Protein AF-0000000067247363 (afdb_homodimer)

InterPro domains:
  IPR005334 Dynein light chain Tctex-1-like [PF03645] (21-115)
  IPR005334 Dynein light chain Tctex-1-like [PTHR21255] (7-119)
  IPR038586 Tctex-1-like superfamily [G3DSA:3.30.1140.40] (20-118)

Organism: Chlamydomonas reinhardtii (NCBI:txid3055)

Radius of gyration: 18.85 Å; Cα contacts (8 Å, |Δi|>4): 458; chains: 2; bounding box: 37×66×52 Å

Nearest PDB structures (foldseek):
  8glv-assembly1_AS  TM=9.114E-01  e=1.245E-22  Chlamydomonas reinhardtii
  8j07-assembly1_r7  TM=9.582E-01  e=3.669E-15  Homo sapiens
  8j07-assembly1_l7  TM=9.546E-01  e=3.744E-13  Homo sapiens
  8rgi-assembly1_B  TM=9.372E-01  e=8.732E-13  Homo sapiens
  8glv-assembly1_Lr  TM=8.843E-01  e=2.476E-12  Chlamydomonas reinhardtii

Sequence (240 aa):
MAEAADFALEPPFAQKFKASRVKEIIGSVLVARLSGQQYHADNTSSWAREIADEIKNKLKEENWSRYKYVVQVFIAEQRGEGVRLACRGFWDPNTDNYAHDTFSNESLFCVATAFGVYLYMAEAADFALEPPFAQKFKASRVKEIIGSVLVARLSGQQYHADNTSSWAREIADEIKNKLKEENWSRYKYVVQVFIAEQRGEGVRLACRGFWDPNTDNYAHDTFSNESLFCVATAFGVYLY

Secondary structure (DSSP, 8-state):
---------PPPGGGS--HHHHHHHHHHHHHHHHTT----HHHHHHHHHHHHHHHHHHHHHT--TTEEEEEEEEEEE--SS-EEEEEEEES-TTT-EEEEEEEE-SSEEEEEEEEEEE--/---------PPPGGGS--HHHHHHHHHHHHHHHHTT----HHHHHHHHHHHHHHHHHHHHHT--TTEEEEEEEEEEE--SS-EEEEEEEES-TTT-EEEEEEEE-SSEEEEEEEEEEE--

Foldseek 3Di:
DPPPPPPPDADDPLLADDQVVLQVLLVVLCCVQPPPHADDPVCQVVSQVVSQVSSVVVVVVSVRPQKDKDKGKDKDFDDDDDDDDDDDDDADPRGKDKYKDWDDDNTMIMIMMMIIGGHD/DPPPPPPPDADDPLLADDQVVLQVLLVVLCCVQPPPHADDPVCQVVSQVVSQVSSVVVVVVSVRPQKDKDKGKDKDFDDDDDDDDDDDDDADPRGKDKYKDWDDDNTMIMIMMMIIGGHD

Solvent-accessible surface area (backbone atoms only — not comparable to full-atom values): 13169 Å² total; per-residue (Å²): 130,80,79,74,71,84,64,72,66,74,66,56,78,93,34,44,71,50,42,68,60,50,24,50,52,42,42,53,50,45,49,72,71,45,61,92,56,66,63,42,86,86,50,40,55,60,49,20,40,50,50,17,48,50,47,45,53,54,55,60,71,68,64,48,68,55,52,33,38,41,20,40,19,36,34,30,69,37,82,73,99,56,73,30,76,23,74,33,61,55,67,52,79,90,53,28,45,57,31,57,36,71,44,74,56,83,36,26,32,33,42,39,37,39,35,34,42,59,56,93,130,81,80,74,69,85,64,72,66,74,68,56,78,93,34,44,72,49,43,68,60,49,24,51,52,43,41,52,49,44,51,72,72,46,62,92,58,67,62,42,87,86,49,38,55,59,48,20,41,50,50,17,47,51,47,45,54,54,55,60,69,67,64,47,67,56,51,34,37,42,20,39,18,35,35,30,70,38,82,74,98,56,74,30,77,24,75,35,63,55,67,52,78,89,55,28,46,60,29,57,36,71,43,73,57,83,36,27,35,33,43,39,36,38,36,36,42,60,54,91

pLDDT: mean 89.19, std 14.62, range [30.59, 98.88]

Structure (mmCIF, N/CA/C/O backbone):
data_AF-0000000067247363-model_v1
#
loop_
_entity.id
_entity.type
_entity.pdbx_description
1 polymer 'Inner arm dynein light chain'
#
loop_
_atom_site.group_PDB
_atom_site.id
_atom_site.type_symbol
_atom_site.label_atom_id
_atom_site.label_alt_id
_atom_site.label_comp_id
_atom_site.label_asym_id
_atom_site.label_entity_id
_atom_site.label_seq_id
_atom_site.pdbx_PDB_ins_code
_atom_site.Cartn_x
_atom_site.Cartn_y
_atom_site.Cartn_z
_atom_site.occupancy
_atom_site.B_iso_or_equiv
_atom_site.auth_seq_id
_atom_site.auth_comp_id
_atom_site.auth_asym_id
_atom_site.auth_atom_id
_atom_site.pdbx_PDB_model_num
ATOM 1 N N . MET A 1 1 ? 3.219 45.469 8.227 1 30.59 1 MET A N 1
ATOM 2 C CA . MET A 1 1 ? 4.023 44.25 8.344 1 30.59 1 MET A CA 1
ATOM 3 C C . MET A 1 1 ? 3.197 43 8.008 1 30.59 1 MET A C 1
ATOM 5 O O . MET A 1 1 ? 2.186 42.75 8.656 1 30.59 1 MET A O 1
ATOM 9 N N . ALA A 1 2 ? 2.984 42.562 6.824 1 39.62 2 ALA A N 1
ATOM 10 C CA . ALA A 1 2 ? 2.004 41.625 6.293 1 39.62 2 ALA A CA 1
ATOM 11 C C . ALA A 1 2 ? 2.025 40.312 7.07 1 39.62 2 ALA A C 1
ATOM 13 O O . ALA A 1 2 ? 3.082 39.875 7.523 1 39.62 2 ALA A O 1
ATOM 14 N N . GLU A 1 3 ? 1.035 39.969 7.926 1 36.09 3 GLU A N 1
ATOM 15 C CA . GLU A 1 3 ? 0.773 38.75 8.695 1 36.09 3 GLU A CA 1
ATOM 16 C C . GLU A 1 3 ? 1.197 37.5 7.914 1 36.09 3 GLU A C 1
ATOM 18 O O . GLU A 1 3 ? 0.72 37.281 6.801 1 36.09 3 GLU A O 1
ATOM 23 N N . ALA A 1 4 ? 2.416 37.219 7.926 1 38.34 4 ALA A N 1
ATOM 24 C CA . ALA A 1 4 ? 3.084 36.094 7.277 1 38.34 4 ALA A CA 1
ATOM 25 C C . ALA A 1 4 ? 2.236 34.812 7.371 1 38.34 4 ALA A C 1
ATOM 27 O O . ALA A 1 4 ? 2.004 34.281 8.461 1 38.34 4 ALA A O 1
ATOM 28 N N . ALA A 1 5 ? 1.069 34.656 6.754 1 39.75 5 ALA A N 1
ATOM 29 C CA . ALA A 1 5 ? 0.234 33.469 6.617 1 39.75 5 ALA A CA 1
ATOM 30 C C . ALA A 1 5 ? 1.069 32.188 6.742 1 39.75 5 ALA A C 1
ATOM 32 O O . ALA A 1 5 ? 2.119 32.062 6.109 1 39.75 5 ALA A O 1
ATOM 33 N N . ASP A 1 6 ? 1.316 31.547 7.875 1 42.31 6 ASP A N 1
ATOM 34 C CA . ASP A 1 6 ? 1.995 30.297 8.203 1 42.31 6 ASP A CA 1
ATOM 35 C C . ASP A 1 6 ? 1.894 29.312 7.051 1 42.31 6 ASP A C 1
ATOM 37 O O . ASP A 1 6 ? 0.858 28.656 6.867 1 42.31 6 ASP A O 1
ATOM 41 N N . PHE A 1 7 ? 2.107 29.484 5.797 1 45.12 7 PHE A N 1
ATOM 42 C CA . PHE A 1 7 ? 2.256 28.75 4.547 1 45.12 7 PHE A CA 1
ATOM 43 C C . PHE A 1 7 ? 2.74 27.328 4.812 1 45.12 7 PHE A C 1
ATOM 45 O O . PHE A 1 7 ? 3.586 27.109 5.68 1 45.12 7 PHE A O 1
ATOM 52 N N . ALA A 1 8 ? 1.806 26.266 4.75 1 55.41 8 ALA A N 1
ATOM 53 C CA . ALA A 1 8 ? 2.08 24.828 4.797 1 55.41 8 ALA A CA 1
ATOM 54 C C . ALA A 1 8 ? 3.477 24.516 4.266 1 55.41 8 ALA A C 1
ATOM 56 O O . ALA A 1 8 ? 3.713 24.562 3.057 1 55.41 8 ALA A O 1
ATOM 57 N N . LEU A 1 9 ? 4.504 24.859 4.863 1 68.62 9 LEU A N 1
ATOM 58 C CA . LEU A 1 9 ? 5.906 24.828 4.469 1 68.62 9 LEU A CA 1
ATOM 59 C C . LEU A 1 9 ? 6.32 23.438 4.031 1 68.62 9 LEU A C 1
ATOM 61 O O . LEU A 1 9 ? 5.875 22.438 4.613 1 68.62 9 LEU A O 1
ATOM 65 N N . GLU A 1 10 ? 6.594 23.281 2.734 1 75.44 10 GLU A N 1
ATOM 66 C CA . GLU A 1 10 ? 7.266 22.094 2.205 1 75.44 10 GLU A CA 1
ATOM 67 C C . GLU A 1 10 ? 8.594 21.859 2.916 1 75.44 10 GLU A C 1
ATOM 69 O O . GLU A 1 10 ? 9.25 22.797 3.371 1 75.44 10 GLU A O 1
ATOM 74 N N . PRO A 1 11 ? 8.852 20.656 3.162 1 80.69 11 PRO A N 1
ATOM 75 C CA . PRO A 1 11 ? 10.156 20.359 3.758 1 80.69 11 PRO A CA 1
ATOM 76 C C . PRO A 1 11 ? 11.32 20.781 2.875 1 80.69 11 PRO A C 1
ATOM 78 O O . PRO A 1 11 ? 11.188 20.844 1.65 1 80.69 11 PRO A O 1
ATOM 81 N N . PRO A 1 12 ? 12.414 21.188 3.566 1 84.12 12 PRO A N 1
ATOM 82 C CA . PRO A 1 12 ? 13.617 21.359 2.75 1 84.12 12 PRO A CA 1
ATOM 83 C C . PRO A 1 12 ? 14 20.078 1.989 1 84.12 12 PRO A C 1
ATOM 85 O O . PRO A 1 12 ? 13.625 18.984 2.393 1 84.12 12 PRO A O 1
ATOM 88 N N . PHE A 1 13 ? 14.703 20.297 0.947 1 84.94 13 PHE A N 1
ATOM 89 C CA . PHE A 1 13 ? 15.039 19.219 0.042 1 84.94 13 PHE A CA 1
ATOM 90 C C . PHE A 1 13 ? 15.648 18.047 0.807 1 84.94 13 PHE A C 1
ATOM 92 O O . PHE A 1 13 ? 15.312 16.891 0.556 1 84.94 13 PHE A O 1
ATOM 99 N N . ALA A 1 14 ? 16.547 18.312 1.772 1 84.56 14 ALA A N 1
ATOM 100 C CA . ALA A 1 14 ? 17.266 17.297 2.521 1 84.56 14 ALA A CA 1
ATOM 101 C C . ALA A 1 14 ? 16.312 16.5 3.42 1 84.56 14 ALA A C 1
ATOM 103 O O . ALA A 1 14 ? 16.625 15.375 3.826 1 84.56 14 ALA A O 1
ATOM 104 N N . GLN A 1 15 ? 15.172 17.047 3.625 1 89.12 15 GLN A N 1
ATOM 105 C CA . GLN A 1 15 ? 14.25 16.438 4.578 1 89.12 15 GLN A CA 1
ATOM 106 C C . GLN A 1 15 ? 13.023 15.875 3.871 1 89.12 15 GLN A C 1
ATOM 108 O O . GLN A 1 15 ? 12.031 15.531 4.52 1 89.12 15 GLN A O 1
ATOM 113 N N . LYS A 1 16 ? 13.148 15.75 2.572 1 91.25 16 LYS A N 1
ATOM 114 C CA . LYS A 1 16 ? 12.047 15.188 1.793 1 91.25 16 LYS A CA 1
ATOM 115 C C . LYS A 1 16 ? 12.195 13.68 1.645 1 91.25 16 LYS A C 1
ATOM 117 O O . LYS A 1 16 ? 13.312 13.156 1.618 1 91.25 16 LYS A O 1
ATOM 122 N N . PHE A 1 17 ? 11.086 13.047 1.546 1 95.19 17 PHE A N 1
ATOM 123 C CA . PHE A 1 17 ? 11.055 11.633 1.201 1 95.19 17 PHE A CA 1
ATOM 124 C C . PHE A 1 17 ? 11.781 11.383 -0.116 1 95.19 17 PHE A C 1
ATOM 126 O O . PHE A 1 17 ? 11.398 11.922 -1.154 1 95.19 17 PHE A O 1
ATOM 133 N N . LYS A 1 18 ? 12.836 10.57 -0.08 1 96.25 18 LYS A N 1
ATOM 134 C CA . LYS A 1 18 ? 13.617 10.25 -1.273 1 96.25 18 LYS A CA 1
ATOM 135 C C . LYS A 1 18 ? 13.281 8.852 -1.782 1 96.25 18 LYS A C 1
ATOM 137 O O . LYS A 1 18 ? 13.758 7.852 -1.229 1 96.25 18 LYS A O 1
ATOM 142 N N . ALA A 1 19 ? 12.617 8.781 -2.852 1 96.88 19 ALA A N 1
ATOM 143 C CA . ALA A 1 19 ? 12.125 7.516 -3.385 1 96.88 19 ALA A CA 1
ATOM 144 C C . ALA A 1 19 ? 13.281 6.57 -3.699 1 96.88 19 ALA A C 1
ATOM 146 O O . ALA A 1 19 ? 13.188 5.363 -3.467 1 96.88 19 ALA A O 1
ATOM 147 N N . SER A 1 20 ? 14.352 7.109 -4.238 1 97.5 20 SER A N 1
ATOM 148 C CA . SER A 1 20 ? 15.492 6.273 -4.586 1 97.5 20 SER A CA 1
ATOM 149 C C . SER A 1 20 ? 16.109 5.645 -3.346 1 97.5 20 SER A C 1
ATOM 151 O O . SER A 1 20 ? 16.438 4.453 -3.342 1 97.5 20 SER A O 1
ATOM 153 N N . ARG A 1 21 ? 16.281 6.465 -2.32 1 97.88 21 ARG A N 1
ATOM 154 C CA . ARG A 1 21 ? 16.828 5.965 -1.06 1 97.88 21 ARG A CA 1
ATOM 155 C C . ARG A 1 21 ? 15.898 4.914 -0.447 1 97.88 21 ARG A C 1
ATOM 157 O O . ARG A 1 21 ? 16.359 3.877 0.032 1 97.88 21 ARG A O 1
ATOM 164 N N . VAL A 1 22 ? 14.594 5.152 -0.484 1 98.38 22 VAL A N 1
ATOM 165 C CA . VAL A 1 22 ? 13.617 4.227 0.079 1 98.38 22 VAL A CA 1
ATOM 166 C C . VAL A 1 22 ? 13.633 2.916 -0.702 1 98.38 22 VAL A C 1
ATOM 168 O O . VAL A 1 22 ? 13.57 1.834 -0.113 1 98.38 22 VAL A O 1
ATOM 171 N N . LYS A 1 23 ? 13.773 3.01 -1.98 1 98.62 23 LYS A N 1
ATOM 172 C CA . LYS A 1 23 ? 13.875 1.812 -2.811 1 98.62 23 LYS A CA 1
ATOM 173 C C . LYS A 1 23 ? 15.086 0.975 -2.43 1 98.62 23 LYS A C 1
ATOM 175 O O . LYS A 1 23 ? 15.008 -0.253 -2.359 1 98.62 23 LYS A O 1
ATOM 180 N N . GLU A 1 24 ? 16.156 1.65 -2.191 1 98.69 24 GLU A N 1
ATOM 181 C CA . GLU A 1 24 ? 17.375 0.962 -1.766 1 98.69 24 GLU A CA 1
ATOM 182 C C . GLU A 1 24 ? 17.156 0.238 -0.439 1 98.69 24 GLU A C 1
ATOM 184 O O . GLU A 1 24 ? 17.594 -0.904 -0.274 1 98.69 24 GLU A O 1
ATOM 189 N N . ILE A 1 25 ? 16.516 0.918 0.461 1 98.75 25 ILE A N 1
ATOM 190 C CA . ILE A 1 25 ? 16.219 0.336 1.768 1 98.75 25 ILE A CA 1
ATOM 191 C C . ILE A 1 25 ? 15.359 -0.91 1.597 1 98.75 25 ILE A C 1
ATOM 193 O O . ILE A 1 25 ? 15.68 -1.974 2.133 1 98.75 25 ILE A O 1
ATOM 197 N N . ILE A 1 26 ? 14.297 -0.834 0.793 1 98.88 26 ILE A N 1
ATOM 198 C CA . ILE A 1 26 ? 13.375 -1.939 0.567 1 98.88 26 ILE A CA 1
ATOM 199 C C . ILE A 1 26 ? 14.117 -3.111 -0.072 1 98.88 26 ILE A C 1
ATOM 201 O O . ILE A 1 26 ? 14.039 -4.242 0.416 1 98.88 26 ILE A O 1
ATOM 205 N N . GLY A 1 27 ? 14.828 -2.807 -1.105 1 98.69 27 GLY A N 1
ATOM 206 C CA . GLY A 1 27 ? 15.547 -3.846 -1.82 1 98.69 27 GLY A CA 1
ATOM 207 C C . GLY A 1 27 ? 16.531 -4.598 -0.946 1 98.69 27 GLY A C 1
ATOM 208 O O . GLY A 1 27 ? 16.625 -5.824 -1.015 1 98.69 27 GLY A O 1
ATOM 209 N N . SER A 1 28 ? 17.25 -3.838 -0.133 1 98.75 28 SER A N 1
ATOM 210 C CA . SER A 1 28 ? 18.25 -4.453 0.741 1 98.75 28 SER A CA 1
ATOM 211 C C . SER A 1 28 ? 17.594 -5.375 1.762 1 98.75 28 SER A C 1
ATOM 213 O O . SER A 1 28 ? 18.109 -6.457 2.057 1 98.75 28 SER A O 1
ATOM 215 N N . VAL A 1 29 ? 16.469 -4.992 2.293 1 98.88 29 VAL A N 1
ATOM 216 C CA . VAL A 1 29 ? 15.766 -5.805 3.277 1 98.88 29 VAL A CA 1
ATOM 217 C C . VAL A 1 29 ? 15.211 -7.062 2.609 1 98.88 29 VAL A C 1
ATOM 219 O O . VAL A 1 29 ? 15.32 -8.164 3.158 1 98.88 29 VAL A O 1
ATOM 222 N N . LEU A 1 30 ? 14.648 -6.945 1.408 1 98.62 30 LEU A N 1
ATOM 223 C CA . LEU A 1 30 ? 14.07 -8.086 0.701 1 98.62 30 LEU A CA 1
ATOM 224 C C . LEU A 1 30 ? 15.141 -9.125 0.386 1 98.62 30 LEU A C 1
ATOM 226 O O . LEU A 1 30 ? 14.945 -10.32 0.634 1 98.62 30 LEU A O 1
ATOM 230 N N . VAL A 1 31 ? 16.234 -8.656 -0.104 1 98.38 31 VAL A N 1
ATOM 231 C CA . VAL A 1 31 ? 17.312 -9.57 -0.466 1 98.38 31 VAL A CA 1
ATOM 232 C C . VAL A 1 31 ? 17.844 -10.273 0.784 1 98.38 31 VAL A C 1
ATOM 234 O O . VAL A 1 31 ? 18.016 -11.492 0.787 1 98.38 31 VAL A O 1
ATOM 237 N N . ALA A 1 32 ? 18.047 -9.508 1.832 1 98.44 32 ALA A N 1
ATOM 238 C CA . ALA A 1 32 ? 18.594 -10.047 3.072 1 98.44 32 ALA A CA 1
ATOM 239 C C . ALA A 1 32 ? 17.641 -11.07 3.688 1 98.44 32 ALA A C 1
ATOM 241 O O . ALA A 1 32 ? 18.078 -12.102 4.215 1 98.44 32 ALA A O 1
ATOM 242 N N . ARG A 1 33 ? 16.312 -10.852 3.611 1 98 33 ARG A N 1
ATOM 243 C CA . ARG A 1 33 ? 15.336 -11.664 4.336 1 98 33 ARG A CA 1
ATOM 244 C C . ARG A 1 33 ? 14.867 -12.844 3.49 1 98 33 ARG A C 1
ATOM 246 O O . ARG A 1 33 ? 14.508 -13.891 4.023 1 98 33 ARG A O 1
ATOM 253 N N . LEU A 1 34 ? 14.953 -12.695 2.137 1 97.44 34 LEU A N 1
ATOM 254 C CA . LEU A 1 34 ? 14.227 -13.68 1.349 1 97.44 34 LEU A CA 1
ATOM 255 C C . LEU A 1 34 ? 15.172 -14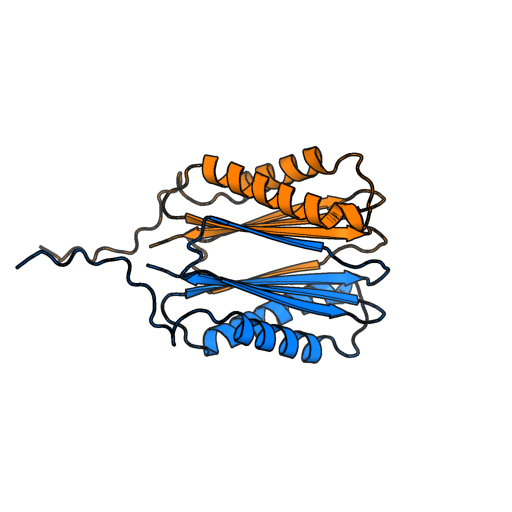.492 0.474 1 97.44 34 LEU A C 1
ATOM 257 O O . LEU A 1 34 ? 14.781 -15.516 -0.09 1 97.44 34 LEU A O 1
ATOM 261 N N . SER A 1 35 ? 16.406 -13.961 0.343 1 97.31 35 SER A N 1
ATOM 262 C CA . SER A 1 35 ? 17.359 -14.742 -0.431 1 97.31 35 SER A CA 1
ATOM 263 C C . SER A 1 35 ? 17.531 -16.141 0.16 1 97.31 35 SER A C 1
ATOM 265 O O . SER A 1 35 ? 17.766 -16.281 1.363 1 97.31 35 SER A O 1
ATOM 267 N N . GLY A 1 36 ? 17.328 -17.156 -0.657 1 95.56 36 GLY A N 1
ATOM 268 C CA . GLY A 1 36 ? 17.516 -18.531 -0.238 1 95.56 36 GLY A CA 1
ATOM 269 C C . GLY A 1 36 ? 16.297 -19.141 0.431 1 95.56 36 GLY A C 1
ATOM 270 O O . GLY A 1 36 ? 16.297 -20.312 0.806 1 95.56 36 GLY A O 1
ATOM 271 N N . GLN A 1 37 ? 15.289 -18.297 0.616 1 94.81 37 GLN A N 1
ATOM 272 C CA . GLN A 1 37 ? 14.07 -18.797 1.238 1 94.81 37 GLN A CA 1
ATOM 273 C C . GLN A 1 37 ? 13.156 -19.469 0.21 1 94.81 37 GLN A C 1
ATOM 275 O O . GLN A 1 37 ? 13.281 -19.219 -0.991 1 94.81 37 GLN A O 1
ATOM 280 N N . GLN A 1 38 ? 12.344 -20.391 0.732 1 94 38 GLN A N 1
ATOM 281 C CA . GLN A 1 38 ? 11.344 -21.062 -0.104 1 94 38 GLN A CA 1
ATOM 282 C C . GLN A 1 38 ? 9.93 -20.781 0.395 1 94 38 GLN A C 1
ATOM 284 O O . GLN A 1 38 ? 9.68 -20.797 1.601 1 94 38 GLN A O 1
ATOM 289 N N . TYR A 1 39 ? 9.188 -20.625 -0.555 1 91.69 39 TYR A N 1
ATOM 290 C CA . TYR A 1 39 ? 7.797 -20.344 -0.202 1 91.69 39 TYR A CA 1
ATOM 291 C C . TYR A 1 39 ? 7.215 -21.484 0.639 1 91.69 39 TYR A C 1
ATOM 293 O O . TYR A 1 39 ? 7.336 -22.656 0.281 1 91.69 39 TYR A O 1
ATOM 301 N N . HIS A 1 40 ? 6.656 -21.047 1.75 1 89.81 40 HIS A N 1
ATOM 302 C CA . HIS A 1 40 ? 5.82 -21.906 2.578 1 89.81 40 HIS A CA 1
ATOM 303 C C . HIS A 1 40 ? 4.668 -21.125 3.195 1 89.81 40 HIS A C 1
ATOM 305 O O . HIS A 1 40 ? 4.887 -20.141 3.896 1 89.81 40 HIS A O 1
ATOM 311 N N . ALA A 1 41 ? 3.533 -21.578 2.938 1 83.75 41 ALA A N 1
ATOM 312 C CA . ALA A 1 41 ? 2.324 -20.859 3.334 1 83.75 41 ALA A CA 1
ATOM 313 C C . ALA A 1 41 ? 2.352 -20.516 4.82 1 83.75 41 ALA A C 1
ATOM 315 O O . ALA A 1 41 ? 1.856 -19.469 5.227 1 83.75 41 ALA A O 1
ATOM 316 N N . ASP A 1 42 ? 3.039 -21.234 5.645 1 88.56 42 ASP A N 1
ATOM 317 C CA . ASP A 1 42 ? 3.023 -21.062 7.094 1 88.56 42 ASP A CA 1
ATOM 318 C C . ASP A 1 42 ? 3.977 -19.953 7.523 1 88.56 42 ASP A C 1
ATOM 320 O O . ASP A 1 42 ? 3.855 -19.422 8.625 1 88.56 42 ASP A O 1
ATOM 324 N N . ASN A 1 43 ? 4.914 -19.656 6.582 1 89.44 43 ASN A N 1
ATOM 325 C CA . ASN A 1 43 ? 5.938 -18.719 7.02 1 89.44 43 ASN A CA 1
ATOM 326 C C . ASN A 1 43 ? 5.73 -17.344 6.402 1 89.44 43 ASN A C 1
ATOM 328 O O . ASN A 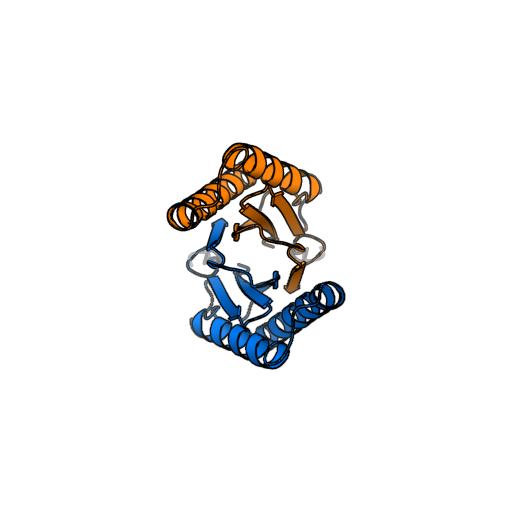1 43 ? 6.336 -16.359 6.844 1 89.44 43 ASN A O 1
ATOM 332 N N . THR A 1 44 ? 4.906 -17.312 5.496 1 92.38 44 THR A N 1
ATOM 333 C CA . THR A 1 44 ? 4.836 -16.094 4.684 1 92.38 44 THR A CA 1
ATOM 334 C C . THR A 1 44 ? 4.219 -14.945 5.473 1 92.38 44 THR A C 1
ATOM 336 O O . THR A 1 44 ? 4.617 -13.797 5.312 1 92.38 44 THR A O 1
ATOM 339 N N . SER A 1 45 ? 3.326 -15.258 6.395 1 93.56 45 SER A N 1
ATOM 340 C CA . SER A 1 45 ? 2.711 -14.203 7.195 1 93.56 45 SER A CA 1
ATOM 341 C C . SER A 1 45 ? 3.729 -13.539 8.117 1 93.56 45 SER A C 1
ATOM 343 O O . SER A 1 45 ? 3.805 -12.312 8.188 1 93.56 45 SER A O 1
ATOM 345 N N . SER A 1 46 ? 4.465 -14.359 8.766 1 96.06 46 SER A N 1
ATOM 346 C CA . SER A 1 46 ? 5.477 -13.82 9.672 1 96.06 46 SER A CA 1
ATOM 347 C C . SER A 1 46 ? 6.555 -13.062 8.906 1 96.06 46 SER A C 1
ATOM 349 O O . SER A 1 46 ? 6.988 -11.984 9.328 1 96.06 46 SER A O 1
ATOM 351 N N . TRP A 1 47 ? 6.984 -13.633 7.723 1 97.06 47 TRP A N 1
ATOM 352 C CA . TRP A 1 47 ? 7.988 -12.961 6.902 1 97.06 47 TRP A CA 1
ATOM 353 C C . TRP A 1 47 ? 7.496 -11.586 6.461 1 97.06 47 TRP A C 1
ATOM 355 O O . TRP A 1 47 ? 8.227 -10.594 6.574 1 97.06 47 TRP A O 1
ATOM 365 N N . ALA A 1 48 ? 6.262 -11.57 6.008 1 97.19 48 ALA A N 1
ATOM 366 C CA . ALA A 1 48 ? 5.707 -10.305 5.523 1 97.19 48 ALA A CA 1
ATOM 367 C C . ALA A 1 48 ? 5.68 -9.258 6.629 1 97.19 48 ALA A C 1
ATOM 369 O O . ALA A 1 48 ? 6.066 -8.109 6.41 1 97.19 48 ALA A O 1
ATOM 370 N N . ARG A 1 49 ? 5.312 -9.672 7.777 1 96.88 49 ARG A N 1
ATOM 371 C CA . ARG A 1 49 ? 5.227 -8.766 8.922 1 96.88 49 ARG A CA 1
ATOM 372 C C . ARG A 1 49 ? 6.609 -8.273 9.336 1 96.88 49 ARG A C 1
ATOM 374 O O . ARG A 1 49 ? 6.801 -7.082 9.586 1 96.88 49 ARG A O 1
ATOM 381 N N . GLU A 1 50 ? 7.512 -9.117 9.422 1 98.19 50 GLU A N 1
ATOM 382 C CA . GLU A 1 50 ? 8.867 -8.789 9.852 1 98.19 50 GLU A CA 1
ATOM 383 C C . GLU A 1 50 ? 9.555 -7.871 8.852 1 98.19 50 GLU A C 1
ATOM 385 O O . GLU A 1 50 ? 10.25 -6.93 9.242 1 98.19 50 GLU A O 1
ATOM 390 N N . ILE A 1 51 ? 9.336 -8.219 7.613 1 98.56 51 ILE A N 1
ATOM 391 C CA . ILE A 1 51 ? 9.914 -7.391 6.559 1 98.56 51 ILE A CA 1
ATOM 392 C C . ILE A 1 51 ? 9.32 -5.988 6.613 1 98.56 51 ILE A C 1
ATOM 394 O O . ILE A 1 51 ? 10.047 -4.992 6.547 1 98.56 51 ILE A O 1
ATOM 398 N N . ALA A 1 52 ? 8.07 -5.91 6.773 1 98.38 52 ALA A N 1
ATOM 399 C CA . ALA A 1 52 ? 7.406 -4.613 6.859 1 98.38 52 ALA A CA 1
ATOM 400 C C . ALA A 1 52 ? 7.922 -3.814 8.055 1 98.38 52 ALA A C 1
ATOM 402 O O . ALA A 1 52 ? 8.211 -2.621 7.938 1 98.38 52 ALA A O 1
ATOM 403 N N . ASP A 1 53 ? 8.055 -4.465 9.164 1 98.06 53 ASP A N 1
ATOM 404 C CA . ASP A 1 53 ? 8.555 -3.834 10.383 1 98.06 53 ASP A CA 1
ATOM 405 C C . ASP A 1 53 ? 9.984 -3.334 10.195 1 98.06 53 ASP A C 1
ATOM 407 O O . ASP A 1 53 ? 10.32 -2.229 10.625 1 98.06 53 ASP A O 1
ATOM 411 N N . GLU A 1 54 ? 10.758 -4.098 9.594 1 98.62 54 GLU A N 1
ATOM 412 C CA . GLU A 1 54 ? 12.156 -3.73 9.391 1 98.62 54 GLU A CA 1
ATOM 413 C C . GLU A 1 54 ? 12.281 -2.529 8.461 1 98.62 54 GLU A C 1
ATOM 415 O O . GLU A 1 54 ? 13.047 -1.604 8.727 1 98.62 54 GLU A O 1
ATOM 420 N N . ILE A 1 55 ? 11.539 -2.551 7.363 1 98.56 55 ILE A N 1
ATOM 421 C CA . ILE A 1 55 ? 11.562 -1.426 6.434 1 98.56 55 ILE A CA 1
ATOM 422 C C . ILE A 1 55 ? 11.078 -0.163 7.141 1 98.56 55 ILE A C 1
ATOM 424 O O . ILE A 1 55 ? 11.703 0.896 7.031 1 98.56 55 ILE A O 1
ATOM 428 N N . LYS A 1 56 ? 10.023 -0.298 7.867 1 97.69 56 LYS A N 1
ATOM 429 C CA . LYS A 1 56 ? 9.484 0.819 8.633 1 97.69 56 LYS A CA 1
ATOM 430 C C . LYS A 1 56 ? 10.547 1.406 9.57 1 97.69 56 LYS A C 1
ATOM 432 O O . LYS A 1 56 ? 10.727 2.625 9.617 1 97.69 56 LYS A O 1
ATOM 437 N N . ASN A 1 57 ? 11.203 0.554 10.297 1 97.88 57 ASN A N 1
ATOM 438 C CA . ASN A 1 57 ? 12.227 0.991 11.242 1 97.88 57 ASN A CA 1
ATOM 439 C C . ASN A 1 57 ? 13.383 1.689 10.531 1 97.88 57 ASN A C 1
ATOM 441 O O . ASN A 1 57 ? 13.898 2.695 11.023 1 97.88 57 ASN A O 1
ATOM 445 N N . LYS A 1 58 ? 13.789 1.177 9.422 1 98 58 LYS A N 1
ATOM 446 C CA . LYS A 1 58 ? 14.867 1.797 8.664 1 98 58 LYS A CA 1
ATOM 447 C C . LYS A 1 58 ? 14.445 3.156 8.109 1 98 58 LYS A C 1
ATOM 449 O O . LYS A 1 58 ? 15.258 4.082 8.039 1 98 58 LYS A O 1
ATOM 454 N N . LEU A 1 59 ? 13.211 3.291 7.711 1 97 59 LEU A N 1
ATOM 455 C CA . LEU A 1 59 ? 12.695 4.582 7.266 1 97 59 LEU A CA 1
ATOM 456 C C . LEU A 1 59 ? 12.742 5.602 8.398 1 97 59 LEU A C 1
ATOM 458 O O . LEU A 1 59 ? 13.078 6.77 8.172 1 97 59 LEU A O 1
ATOM 462 N N . LYS A 1 60 ? 12.383 5.176 9.547 1 95.12 60 LYS A N 1
ATOM 463 C CA . LYS A 1 60 ? 12.43 6.059 10.711 1 95.12 60 LYS A CA 1
ATOM 464 C C . LYS A 1 60 ? 13.844 6.574 10.961 1 95.12 60 LYS A C 1
ATOM 466 O O . LYS A 1 60 ? 14.023 7.703 11.414 1 95.12 60 LYS A O 1
ATOM 471 N N . GLU A 1 61 ? 14.789 5.75 10.688 1 96.19 61 GLU A N 1
ATOM 472 C CA . GLU A 1 61 ? 16.188 6.098 10.922 1 96.19 61 GLU A CA 1
ATOM 473 C C . GLU A 1 61 ? 16.656 7.168 9.945 1 96.19 61 GLU A C 1
ATOM 475 O O . GLU A 1 61 ? 17.703 7.801 10.164 1 96.19 61 GLU A O 1
ATOM 480 N N . GLU A 1 62 ? 15.977 7.332 8.812 1 95.06 62 GLU A N 1
ATOM 481 C CA . GLU A 1 62 ? 16.328 8.383 7.859 1 95.06 62 GLU A CA 1
ATOM 482 C C . GLU A 1 62 ? 16.078 9.766 8.445 1 95.06 62 GLU A C 1
ATOM 484 O O . GLU A 1 62 ? 16.656 10.758 7.98 1 95.06 62 GLU A O 1
ATOM 489 N N . ASN A 1 63 ? 15.219 9.961 9.406 1 92.5 63 ASN A N 1
ATOM 490 C CA . ASN A 1 63 ? 14.953 11.164 10.195 1 92.5 63 ASN A CA 1
ATOM 491 C C . ASN A 1 63 ? 14.414 12.297 9.328 1 92.5 63 ASN A C 1
ATOM 493 O O . ASN A 1 63 ? 14.82 13.445 9.484 1 92.5 63 ASN A O 1
ATOM 497 N N . TRP A 1 64 ? 13.633 11.93 8.32 1 92.69 64 TRP A N 1
ATOM 498 C CA . TRP A 1 64 ? 12.898 12.969 7.609 1 92.69 64 TRP A CA 1
ATOM 499 C C . TRP A 1 64 ? 11.773 13.531 8.477 1 92.69 64 TRP A C 1
ATOM 501 O O . TRP A 1 64 ? 10.922 12.781 8.961 1 92.69 64 TRP A O 1
ATOM 511 N N . SER A 1 65 ? 11.75 14.805 8.625 1 90.12 65 SER A N 1
ATOM 512 C CA . SER A 1 65 ? 10.844 15.438 9.586 1 90.12 65 SER A CA 1
ATOM 513 C C . SER A 1 65 ? 9.43 15.555 9.016 1 90.12 65 SER A C 1
ATOM 515 O O . SER A 1 65 ? 9.258 15.797 7.82 1 90.12 65 SER A O 1
ATOM 517 N N . ARG A 1 66 ? 8.406 15.32 9.836 1 91 66 ARG A N 1
ATOM 518 C CA . ARG A 1 66 ? 6.988 15.57 9.602 1 91 66 ARG A CA 1
ATOM 519 C C . ARG A 1 66 ? 6.4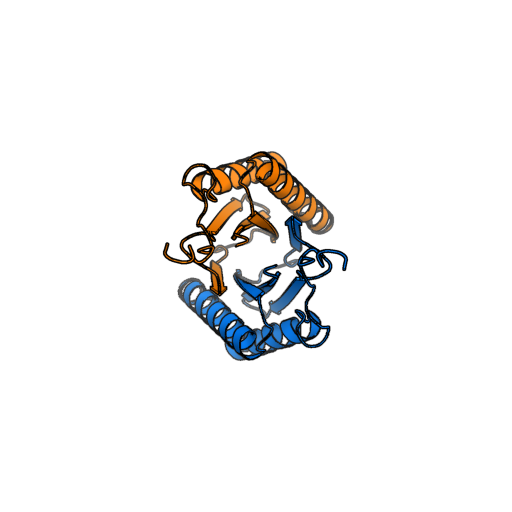3 14.609 8.562 1 91 66 ARG A C 1
ATOM 521 O O . ARG A 1 66 ? 5.625 15 7.715 1 91 66 ARG A O 1
ATOM 528 N N . TYR A 1 67 ? 7 13.422 8.516 1 93.81 67 TYR A N 1
ATOM 529 C CA . TYR A 1 67 ? 6.438 12.391 7.648 1 93.81 67 TYR A CA 1
ATOM 530 C C . TYR A 1 67 ? 5.789 11.281 8.469 1 93.81 67 TYR A C 1
ATOM 532 O O . TYR A 1 67 ? 6.32 10.875 9.5 1 93.81 67 TYR A O 1
ATOM 540 N N . LYS A 1 68 ? 4.656 10.891 8.016 1 94.5 68 LYS A N 1
ATOM 541 C CA . LYS A 1 68 ? 4.121 9.578 8.359 1 94.5 68 LYS A CA 1
ATOM 542 C C . LYS A 1 68 ? 4.504 8.539 7.309 1 94.5 68 LYS A C 1
ATOM 544 O O . LYS A 1 68 ? 4.508 8.828 6.113 1 94.5 68 LYS A O 1
ATOM 549 N N . TYR A 1 69 ? 4.82 7.316 7.773 1 96.25 69 TYR A N 1
ATOM 550 C CA . TYR A 1 69 ? 5.203 6.25 6.855 1 96.25 69 TYR A CA 1
ATOM 551 C C . TYR A 1 69 ? 4.191 5.113 6.891 1 96.25 69 TYR A C 1
ATOM 553 O O . TYR A 1 69 ? 3.678 4.766 7.957 1 96.25 69 TYR A O 1
ATOM 561 N N . VAL A 1 70 ? 3.971 4.582 5.766 1 96.38 70 VAL A N 1
ATOM 562 C CA . VAL A 1 70 ? 3.207 3.35 5.605 1 96.38 70 VAL A CA 1
ATOM 563 C C . VAL A 1 70 ? 4.012 2.344 4.785 1 96.38 70 VAL A C 1
ATOM 565 O O . VAL A 1 70 ? 4.531 2.68 3.717 1 96.38 70 VAL A O 1
ATOM 568 N N . VAL A 1 71 ? 4.125 1.148 5.32 1 98 71 VAL A N 1
ATOM 569 C CA . VAL A 1 71 ? 4.816 0.089 4.59 1 98 71 VAL A CA 1
ATOM 570 C C . VAL A 1 71 ? 3.867 -1.088 4.371 1 98 71 VAL A C 1
ATOM 572 O O . VAL A 1 71 ? 3.225 -1.56 5.312 1 98 71 VAL A O 1
ATOM 575 N N . GLN A 1 72 ? 3.746 -1.48 3.176 1 97.62 72 GLN A N 1
ATOM 576 C CA . GLN A 1 72 ? 2.957 -2.658 2.828 1 97.62 72 GLN A CA 1
ATOM 577 C C . GLN A 1 72 ? 3.814 -3.705 2.125 1 97.62 72 GLN A C 1
ATOM 579 O O . GLN A 1 72 ? 4.551 -3.389 1.187 1 97.62 72 GLN A O 1
ATOM 584 N N . VAL A 1 73 ? 3.678 -4.984 2.602 1 97.38 73 VAL A N 1
ATOM 585 C CA . VAL A 1 73 ? 4.414 -6.098 2.014 1 97.38 73 VAL A CA 1
ATOM 586 C C . VAL A 1 73 ? 3.447 -7.215 1.624 1 97.38 73 VAL A C 1
ATOM 588 O O . VAL A 1 73 ? 2.527 -7.535 2.379 1 97.38 73 VAL A O 1
ATOM 591 N N . PHE A 1 74 ? 3.73 -7.824 0.486 1 93.81 74 PHE A N 1
ATOM 592 C CA . PHE A 1 74 ? 3 -9.016 0.059 1 93.81 74 PHE A CA 1
ATOM 593 C C . PHE A 1 74 ? 3.961 -10.117 -0.366 1 93.81 74 PHE A C 1
ATOM 595 O O . PHE A 1 74 ? 4.98 -9.844 -1.002 1 93.81 74 PHE A O 1
ATOM 602 N N . ILE A 1 75 ? 3.609 -11.289 -0.051 1 92.88 75 ILE A N 1
ATOM 603 C CA . ILE A 1 75 ? 4.359 -12.461 -0.472 1 92.88 75 ILE A CA 1
ATOM 604 C C . ILE A 1 75 ? 3.406 -13.492 -1.073 1 92.88 75 ILE A C 1
ATOM 606 O O . ILE A 1 75 ? 2.318 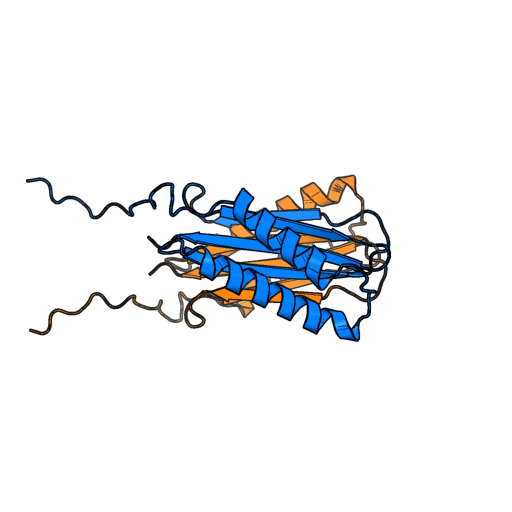-13.727 -0.541 1 92.88 75 ILE A O 1
ATOM 610 N N . ALA A 1 76 ? 3.814 -14.102 -2.16 1 89.25 76 ALA A N 1
ATOM 611 C CA . ALA A 1 76 ? 3.025 -15.156 -2.799 1 89.25 76 ALA A CA 1
ATOM 612 C C . ALA A 1 76 ? 3.926 -16.172 -3.488 1 89.25 76 ALA A C 1
ATOM 614 O O . ALA A 1 76 ? 5.109 -15.914 -3.717 1 89.25 76 ALA A O 1
ATOM 615 N N . GLU A 1 77 ? 3.26 -17.266 -3.75 1 87.88 77 GLU A N 1
ATOM 616 C CA . GLU A 1 77 ? 3.975 -18.297 -4.496 1 87.88 77 GLU A CA 1
ATOM 617 C C . GLU A 1 77 ? 4.277 -17.828 -5.922 1 87.88 77 GLU A C 1
ATOM 619 O O . GLU A 1 77 ? 3.408 -17.281 -6.598 1 87.88 77 GLU A O 1
ATOM 624 N N . GLN A 1 78 ? 5.578 -18.062 -6.289 1 83.81 78 GLN A N 1
ATOM 625 C CA . GLN A 1 78 ? 6.004 -17.688 -7.633 1 83.81 78 GLN A CA 1
ATOM 626 C C . GLN A 1 78 ? 5.633 -18.75 -8.656 1 83.81 78 GLN A C 1
ATOM 628 O O . GLN A 1 78 ? 6.215 -19.844 -8.664 1 83.81 78 GLN A O 1
ATOM 633 N N . ARG A 1 79 ? 4.621 -18.703 -9.5 1 73.06 79 ARG A N 1
ATOM 634 C CA . ARG A 1 79 ? 4.273 -19.688 -10.516 1 73.06 79 ARG A CA 1
ATOM 635 C C . ARG A 1 79 ? 4.215 -19.047 -11.898 1 73.06 79 ARG A C 1
ATOM 637 O O . ARG A 1 79 ? 3.799 -19.688 -12.867 1 73.06 79 ARG A O 1
ATOM 644 N N . GLY A 1 80 ? 4.52 -17.781 -12.07 1 65.75 80 GLY A N 1
ATOM 645 C CA . GLY A 1 80 ? 4.301 -17.328 -13.438 1 65.75 80 GLY A CA 1
ATOM 646 C C . GLY A 1 80 ? 4.719 -15.883 -13.664 1 65.75 80 GLY A C 1
ATOM 647 O O . GLY A 1 80 ? 5.758 -15.445 -13.164 1 65.75 80 GLY A O 1
ATOM 648 N N . GLU A 1 81 ? 3.738 -15.125 -14.586 1 64.31 81 GLU A N 1
ATOM 649 C CA . GLU A 1 81 ? 3.959 -13.945 -15.422 1 64.31 81 GLU A CA 1
ATOM 650 C C . GLU A 1 81 ? 4.129 -12.695 -14.57 1 64.31 81 GLU A C 1
ATOM 652 O O . GLU A 1 81 ? 4.305 -11.594 -15.102 1 64.31 81 GLU A O 1
ATOM 657 N N . GLY A 1 82 ? 4.168 -12.68 -13.32 1 74.06 82 GLY A N 1
ATOM 658 C CA . GLY A 1 82 ? 4.523 -11.492 -12.562 1 74.06 82 GLY A CA 1
ATOM 659 C C . GLY A 1 82 ? 3.322 -10.797 -11.945 1 74.06 82 GLY A C 1
ATOM 660 O O . GLY A 1 82 ? 2.223 -11.352 -11.922 1 74.06 82 GLY A O 1
ATOM 661 N N . VAL A 1 83 ? 3.498 -9.812 -11.227 1 85.19 83 VAL A N 1
ATOM 662 C CA . VAL A 1 83 ? 2.545 -8.984 -10.492 1 85.19 83 VAL A CA 1
ATOM 663 C C . VAL A 1 83 ? 2.533 -7.57 -11.07 1 85.19 83 VAL A C 1
ATOM 665 O O . VAL A 1 83 ? 3.582 -7.035 -11.438 1 85.19 83 VAL A O 1
ATOM 668 N N . ARG A 1 84 ? 1.28 -7.07 -11.297 1 90.94 84 ARG A N 1
ATOM 669 C CA . ARG A 1 84 ? 1.148 -5.668 -11.688 1 90.94 84 ARG A CA 1
ATOM 670 C C . ARG A 1 84 ? 0.639 -4.824 -10.523 1 90.94 84 ARG A C 1
ATOM 672 O O . ARG A 1 84 ? -0.365 -5.164 -9.891 1 90.94 84 ARG A O 1
ATOM 679 N N . LEU A 1 85 ? 1.44 -3.768 -10.312 1 92.25 85 LEU A N 1
ATOM 680 C CA . LEU A 1 85 ? 1.122 -2.898 -9.18 1 92.25 85 LEU A CA 1
ATOM 681 C C . LEU A 1 85 ? 0.747 -1.5 -9.664 1 92.25 85 LEU A C 1
ATOM 683 O O . LEU A 1 85 ? 1.348 -0.98 -10.609 1 92.25 85 LEU A O 1
ATOM 687 N N . ALA A 1 86 ? -0.317 -0.95 -9.047 1 94.81 86 ALA A N 1
ATOM 688 C CA . ALA A 1 86 ? -0.674 0.448 -9.273 1 94.81 86 ALA A CA 1
ATOM 689 C C . ALA A 1 86 ? -0.954 1.168 -7.957 1 94.81 86 ALA A C 1
ATOM 691 O O . ALA A 1 86 ? -1.501 0.576 -7.023 1 94.81 86 ALA A O 1
ATOM 692 N N . CYS A 1 87 ? -0.562 2.418 -7.914 1 94 87 CYS A N 1
ATOM 693 C CA . CYS A 1 87 ? -0.798 3.268 -6.75 1 94 87 CYS A CA 1
ATOM 694 C C . CYS A 1 87 ? -1.427 4.594 -7.164 1 94 87 CYS A C 1
ATOM 696 O O . CYS A 1 87 ? -0.973 5.23 -8.117 1 94 87 CYS A O 1
ATOM 698 N N . ARG A 1 88 ? -2.424 4.938 -6.5 1 93.06 88 ARG A N 1
ATOM 699 C CA . ARG A 1 88 ? -3.076 6.234 -6.668 1 93.06 88 ARG A CA 1
ATOM 700 C C . ARG A 1 88 ? -3.375 6.879 -5.316 1 93.06 88 ARG A C 1
ATOM 702 O O . ARG A 1 88 ? -3.443 6.188 -4.297 1 93.06 88 ARG A O 1
ATOM 709 N N . GLY A 1 89 ? -3.414 8.125 -5.266 1 89.38 89 GLY A N 1
ATOM 710 C CA . GLY A 1 89 ? -3.701 8.781 -4.004 1 89.38 89 GLY A CA 1
ATOM 711 C C . GLY A 1 89 ? -4.254 10.188 -4.172 1 89.38 89 GLY A C 1
ATOM 712 O O . GLY A 1 89 ? -4.25 10.727 -5.277 1 89.38 89 GLY A O 1
ATOM 713 N N . PHE A 1 90 ? -4.867 10.617 -3.092 1 88.69 90 PHE A N 1
ATOM 714 C CA . PHE A 1 90 ? -5.137 12.039 -2.883 1 88.69 90 PHE A CA 1
ATOM 715 C C . PHE A 1 90 ? -4.121 12.641 -1.916 1 88.69 90 PHE A C 1
ATOM 717 O O . PHE A 1 90 ? -4.328 12.625 -0.701 1 88.69 90 PHE A O 1
ATOM 724 N N . TRP A 1 91 ? -2.922 12.898 -2.443 1 85 91 TRP A N 1
ATOM 725 C CA . TRP A 1 91 ? -1.822 13.445 -1.66 1 85 91 TRP A CA 1
ATOM 726 C C . TRP A 1 91 ? -1.104 14.547 -2.43 1 85 91 TRP A C 1
ATOM 728 O O . TRP A 1 91 ? -1.468 14.859 -3.566 1 85 91 TRP A O 1
ATOM 738 N N . ASP A 1 92 ? -0.271 15.219 -1.836 1 88.19 92 ASP A N 1
ATOM 739 C CA . ASP A 1 92 ? 0.529 16.266 -2.453 1 88.19 92 ASP A CA 1
ATOM 740 C C . ASP A 1 92 ? 1.78 15.695 -3.113 1 88.19 92 ASP A C 1
ATOM 742 O O . ASP A 1 92 ? 2.715 15.273 -2.426 1 88.19 92 ASP A O 1
ATOM 746 N N . PRO A 1 93 ? 1.801 15.703 -4.445 1 87.5 93 PRO A N 1
ATOM 747 C CA . PRO A 1 93 ? 2.928 15.07 -5.141 1 87.5 93 PRO A CA 1
ATOM 748 C C . PRO A 1 93 ? 4.246 15.805 -4.906 1 87.5 93 PRO A C 1
ATOM 750 O O . PRO A 1 93 ? 5.316 15.281 -5.23 1 87.5 93 PRO A O 1
ATOM 753 N N . ASN A 1 94 ? 4.195 16.984 -4.34 1 88.25 94 ASN A N 1
ATOM 754 C CA . ASN A 1 94 ? 5.426 17.734 -4.074 1 88.25 94 ASN A CA 1
ATOM 755 C C . ASN A 1 94 ? 6.094 17.266 -2.785 1 88.25 94 ASN A C 1
ATOM 757 O O . ASN A 1 94 ? 7.285 17.516 -2.574 1 88.25 94 ASN A O 1
ATOM 761 N N . THR A 1 95 ? 5.336 16.656 -1.917 1 91.5 95 THR A N 1
ATOM 762 C CA . THR A 1 95 ? 5.879 16.297 -0.611 1 91.5 95 THR A CA 1
ATOM 763 C C . THR A 1 95 ? 5.684 14.805 -0.337 1 91.5 95 THR A C 1
ATOM 765 O O . THR A 1 95 ? 6.562 14.148 0.227 1 91.5 95 THR A O 1
ATOM 768 N N . ASP A 1 96 ? 4.582 14.266 -0.765 1 93.81 96 ASP A N 1
ATOM 769 C CA . ASP A 1 96 ? 4.289 12.852 -0.569 1 93.81 96 ASP A CA 1
ATOM 770 C C . ASP A 1 96 ? 4.895 12.008 -1.687 1 93.81 96 ASP A C 1
ATOM 772 O O . ASP A 1 96 ? 4.934 12.43 -2.844 1 93.81 96 ASP A O 1
ATOM 776 N N . ASN A 1 97 ? 5.406 10.961 -1.356 1 95.19 97 ASN A N 1
ATOM 777 C CA . ASN A 1 97 ? 5.988 10.086 -2.365 1 95.19 97 ASN A CA 1
ATOM 778 C C . ASN A 1 97 ? 5.949 8.625 -1.926 1 95.19 97 ASN A C 1
ATOM 780 O O . ASN A 1 97 ? 5.465 8.312 -0.838 1 95.19 97 ASN A O 1
ATOM 784 N N . TYR A 1 98 ? 6.324 7.742 -2.855 1 96.38 98 TYR A N 1
ATOM 785 C CA . TYR A 1 98 ? 6.395 6.32 -2.533 1 96.38 98 TYR A CA 1
ATOM 786 C C . TYR A 1 98 ? 7.504 5.637 -3.32 1 96.38 98 TYR A C 1
ATOM 788 O O . TYR A 1 98 ? 8.023 6.191 -4.293 1 96.38 98 TYR A O 1
ATOM 796 N N . ALA A 1 99 ? 7.863 4.504 -2.844 1 97.44 99 ALA A N 1
ATOM 797 C CA . ALA A 1 99 ? 8.797 3.619 -3.533 1 97.44 99 ALA A CA 1
ATOM 798 C C . ALA A 1 99 ? 8.453 2.154 -3.287 1 97.44 99 ALA A C 1
ATOM 800 O O . ALA A 1 99 ? 7.84 1.817 -2.271 1 97.44 99 ALA A O 1
ATOM 801 N N . HIS A 1 100 ? 8.742 1.342 -4.211 1 97.69 100 HIS A N 1
ATOM 802 C CA . HIS A 1 100 ? 8.555 -0.095 -4.039 1 97.69 100 HIS A CA 1
ATOM 803 C C . HIS A 1 100 ? 9.719 -0.875 -4.652 1 97.69 100 HIS A C 1
ATOM 805 O O . HIS A 1 100 ? 10.477 -0.334 -5.457 1 97.69 100 HIS A O 1
ATOM 811 N N . ASP A 1 101 ? 9.93 -1.979 -4.227 1 97.62 101 ASP A N 1
ATOM 812 C CA . ASP A 1 101 ? 10.82 -2.953 -4.848 1 97.62 101 ASP A CA 1
ATOM 813 C C . ASP A 1 101 ? 10.258 -4.367 -4.73 1 97.62 101 ASP A C 1
ATOM 815 O O . ASP A 1 101 ? 9.297 -4.602 -3.99 1 97.62 101 ASP A O 1
ATOM 819 N N . THR A 1 102 ? 10.781 -5.242 -5.582 1 95.44 102 THR A N 1
ATOM 820 C CA . THR A 1 102 ? 10.312 -6.621 -5.637 1 95.44 102 THR A CA 1
ATOM 821 C C . THR A 1 102 ? 11.477 -7.598 -5.477 1 95.44 102 THR A C 1
ATOM 823 O O . THR A 1 102 ? 12.625 -7.25 -5.758 1 95.44 102 THR A O 1
ATOM 826 N N . PHE A 1 103 ? 11.109 -8.68 -4.914 1 96.12 103 PHE A N 1
ATOM 827 C CA . PHE A 1 103 ? 12 -9.828 -4.859 1 96.12 103 PHE A CA 1
ATOM 828 C C . PHE A 1 103 ? 11.312 -11.07 -5.41 1 96.12 103 PHE A C 1
ATOM 830 O O . PHE A 1 103 ? 10.125 -11.289 -5.168 1 96.12 103 PHE A O 1
ATOM 837 N N . SER A 1 104 ? 12.133 -11.789 -6.195 1 93.38 104 SER A N 1
ATOM 838 C CA . SER A 1 104 ? 11.57 -13.055 -6.66 1 93.38 104 SER A CA 1
ATOM 839 C C . SER A 1 104 ? 12.641 -14.125 -6.773 1 93.38 104 SER A C 1
ATOM 841 O O . SER A 1 104 ? 13.789 -13.828 -7.117 1 93.38 104 SER A O 1
ATOM 843 N N . ASN A 1 105 ? 12.273 -15.258 -6.477 1 92.56 105 ASN A N 1
ATOM 844 C CA . ASN A 1 105 ? 13.047 -16.453 -6.781 1 92.56 105 ASN A CA 1
ATOM 845 C C . ASN A 1 105 ? 12.172 -17.562 -7.367 1 92.56 105 ASN A C 1
ATOM 847 O O . ASN A 1 105 ? 11.078 -17.281 -7.855 1 92.56 105 ASN A O 1
ATOM 851 N N . GLU A 1 106 ? 12.57 -18.75 -7.387 1 90.19 106 GLU A N 1
ATOM 852 C CA . GLU A 1 106 ? 11.828 -19.828 -8.039 1 90.19 106 GLU A CA 1
ATOM 853 C C . GLU A 1 106 ? 10.562 -20.172 -7.25 1 90.19 106 GLU A C 1
ATOM 855 O O . GLU A 1 106 ? 9.617 -20.75 -7.801 1 90.19 106 GLU A O 1
ATOM 860 N N . SER A 1 107 ? 10.516 -19.781 -6.016 1 88.62 107 SER A N 1
ATOM 861 C CA . SER A 1 107 ? 9.477 -20.281 -5.129 1 88.62 107 SER A CA 1
ATOM 862 C C . SER A 1 107 ? 8.516 -19.172 -4.715 1 88.62 107 SER A C 1
ATOM 864 O O . SER A 1 107 ? 7.32 -19.406 -4.527 1 88.62 107 SER A O 1
ATOM 866 N N . LEU A 1 108 ? 9.07 -17.953 -4.512 1 91.12 108 LEU A N 1
ATOM 867 C CA . LEU A 1 108 ? 8.188 -16.922 -3.977 1 91.12 108 LEU A CA 1
ATOM 868 C C . LEU A 1 108 ? 8.445 -15.586 -4.66 1 91.12 108 LEU A C 1
ATOM 870 O O . LEU A 1 108 ? 9.508 -15.375 -5.246 1 91.12 108 LEU A O 1
ATOM 874 N N . PHE A 1 109 ? 7.461 -14.742 -4.633 1 92.19 109 PHE A N 1
ATOM 875 C CA . PHE A 1 109 ? 7.508 -13.352 -5.059 1 92.19 109 PHE A CA 1
ATOM 876 C C . PHE A 1 109 ? 7.043 -12.422 -3.941 1 92.19 109 PHE A C 1
ATOM 878 O O . PHE A 1 109 ? 6.125 -12.766 -3.189 1 92.19 109 PHE A O 1
ATOM 885 N N . CYS A 1 110 ? 7.762 -11.336 -3.848 1 94.5 110 CYS A N 1
ATOM 886 C CA . CYS A 1 110 ? 7.438 -10.359 -2.811 1 94.5 110 CYS A CA 1
ATOM 887 C C . CYS A 1 110 ? 7.504 -8.938 -3.357 1 94.5 110 CYS A C 1
ATOM 889 O O . CYS A 1 110 ? 8.43 -8.594 -4.094 1 94.5 110 CYS A O 1
ATOM 891 N N . VAL A 1 111 ? 6.531 -8.18 -3.035 1 95.75 111 VAL A N 1
ATOM 892 C CA . VAL A 1 111 ? 6.543 -6.746 -3.309 1 95.75 111 VAL A CA 1
ATOM 893 C C . VAL A 1 111 ? 6.426 -5.965 -2.002 1 95.75 111 VAL A C 1
ATOM 895 O O . VAL A 1 111 ? 5.578 -6.277 -1.16 1 95.75 111 VAL A O 1
ATOM 898 N N . ALA A 1 112 ? 7.258 -5.098 -1.843 1 98 112 ALA A N 1
ATOM 899 C CA . ALA A 1 112 ? 7.172 -4.164 -0.724 1 98 112 ALA A CA 1
ATOM 900 C C . ALA A 1 112 ? 7.062 -2.725 -1.218 1 98 112 ALA A C 1
ATOM 902 O O . ALA A 1 112 ? 7.766 -2.326 -2.148 1 98 112 ALA A O 1
ATOM 903 N N . THR A 1 113 ? 6.164 -2.027 -0.627 1 97.81 113 THR A N 1
ATOM 904 C CA . THR A 1 113 ? 5.953 -0.622 -0.956 1 97.81 113 THR A CA 1
ATOM 905 C C . THR A 1 113 ? 5.961 0.236 0.306 1 97.81 113 THR A C 1
ATOM 907 O O . THR A 1 113 ? 5.426 -0.165 1.342 1 97.81 113 THR A O 1
ATOM 910 N N . ALA A 1 114 ? 6.559 1.383 0.172 1 98 114 ALA A N 1
ATOM 911 C CA . ALA A 1 114 ? 6.559 2.346 1.271 1 98 114 ALA A CA 1
ATOM 912 C C . ALA A 1 114 ? 6.062 3.711 0.804 1 98 114 ALA A C 1
ATOM 914 O O . ALA A 1 114 ? 6.414 4.168 -0.287 1 98 114 ALA A O 1
ATOM 915 N N . PHE A 1 115 ? 5.297 4.301 1.687 1 96.94 115 PHE A N 1
ATOM 916 C CA . PHE A 1 115 ? 4.773 5.637 1.434 1 96.94 115 PHE A CA 1
ATOM 917 C C . PHE A 1 115 ? 5.242 6.617 2.502 1 96.94 115 PHE A C 1
ATOM 919 O O . PHE A 1 115 ? 5.293 6.273 3.686 1 96.94 115 PHE A O 1
ATOM 926 N N . GLY A 1 116 ? 5.621 7.746 2.072 1 96 116 GLY A N 1
ATOM 927 C CA . GLY A 1 116 ? 5.832 8.891 2.943 1 96 116 GLY A CA 1
ATOM 928 C C . GLY A 1 116 ? 4.82 10 2.729 1 96 116 GLY A C 1
ATOM 929 O O . GLY A 1 116 ? 4.73 10.562 1.637 1 96 116 GLY A O 1
ATOM 930 N N . VAL A 1 117 ? 4.105 10.289 3.766 1 94.94 117 VAL A N 1
ATOM 931 C CA . VAL A 1 117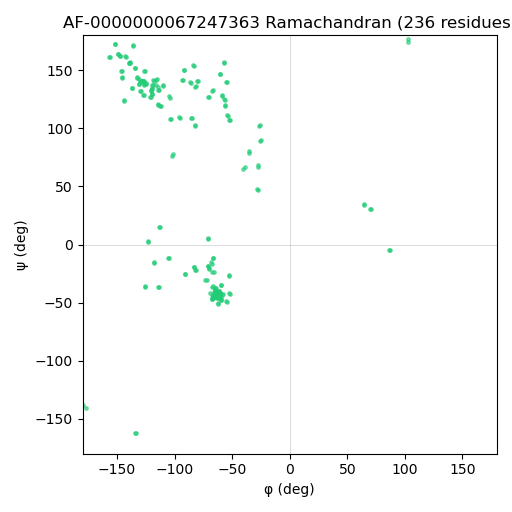 ? 3.072 11.32 3.717 1 94.94 117 VAL A CA 1
ATOM 932 C C . VAL A 1 117 ? 3.459 12.484 4.621 1 94.94 117 VAL A C 1
ATOM 934 O O . VAL A 1 117 ? 3.561 12.328 5.84 1 94.94 117 VAL A O 1
ATOM 937 N N . TYR A 1 118 ? 3.572 13.68 4.012 1 93.38 118 TYR A N 1
ATOM 938 C CA . TYR A 1 118 ? 4.051 14.844 4.742 1 93.38 118 TYR A CA 1
ATOM 939 C C . TYR A 1 118 ? 2.926 15.492 5.539 1 93.38 118 TYR A C 1
ATOM 941 O O . TYR A 1 118 ? 1.819 15.68 5.027 1 93.38 118 TYR A O 1
ATOM 949 N N . LEU A 1 119 ? 3.318 15.82 6.785 1 88.19 119 LEU A N 1
ATOM 950 C CA . LEU A 1 119 ? 2.373 16.5 7.668 1 88.19 119 LEU A CA 1
ATOM 951 C C . LEU A 1 119 ? 2.574 18 7.629 1 88.19 119 LEU A C 1
ATOM 953 O O . LEU A 1 119 ? 3.656 18.5 7.957 1 88.19 119 LEU A O 1
ATOM 957 N N . TYR A 1 120 ? 1.676 18.703 7.051 1 81.19 120 TYR A N 1
ATOM 958 C CA . TYR A 1 120 ? 1.795 20.156 7.016 1 81.19 120 TYR A CA 1
ATOM 959 C C . TYR A 1 120 ? 1.603 20.766 8.406 1 81.19 120 TYR A C 1
ATOM 961 O O . TYR A 1 120 ? 0.86 20.219 9.227 1 81.19 120 TYR A O 1
ATOM 969 N N . MET B 1 1 ? -6.336 33 31.844 1 31 1 MET B N 1
ATOM 970 C CA . MET B 1 1 ? -7.051 32.438 30.703 1 31 1 MET B CA 1
ATOM 971 C C . MET B 1 1 ? -6.172 31.453 29.953 1 31 1 MET B C 1
ATOM 973 O O . MET B 1 1 ? -5.109 31.812 29.453 1 31 1 MET B O 1
ATOM 977 N N . ALA B 1 2 ? -6.047 30.234 30.281 1 39.5 2 ALA B N 1
ATOM 978 C CA . ALA B 1 2 ? -5.055 29.234 29.891 1 39.5 2 ALA B CA 1
ATOM 979 C C . ALA B 1 2 ? -4.918 29.156 28.375 1 39.5 2 ALA B C 1
ATOM 981 O O . ALA B 1 2 ? -5.898 29.344 27.656 1 39.5 2 ALA B O 1
ATOM 982 N N . GLU B 1 3 ? -3.85 29.641 27.688 1 36.69 3 GLU B N 1
ATOM 983 C CA . GLU B 1 3 ? -3.42 29.594 26.297 1 36.69 3 GLU B CA 1
ATOM 984 C C . GLU B 1 3 ? -3.797 28.25 25.656 1 36.69 3 GLU B C 1
ATOM 986 O O . GLU B 1 3 ? -3.375 27.188 26.109 1 36.69 3 GLU B O 1
ATOM 991 N N . ALA B 1 4 ? -4.992 28.094 25.281 1 39.47 4 ALA B N 1
ATOM 992 C CA . ALA B 1 4 ? -5.645 26.938 24.656 1 39.47 4 ALA B CA 1
ATOM 993 C C . ALA B 1 4 ? -4.738 26.297 23.609 1 39.47 4 ALA B C 1
ATOM 995 O O . ALA B 1 4 ? -4.461 26.891 22.562 1 39.47 4 ALA B O 1
ATOM 996 N N . ALA B 1 5 ? -3.566 25.703 23.891 1 40.16 5 ALA B N 1
ATOM 997 C CA . ALA B 1 5 ? -2.67 24.922 23.047 1 40.16 5 ALA B CA 1
ATOM 998 C C . ALA B 1 5 ? -3.43 24.266 21.891 1 40.16 5 ALA B C 1
ATOM 1000 O O . ALA B 1 5 ? -4.469 23.641 22.109 1 40.16 5 ALA B O 1
ATOM 1001 N N . ASP B 1 6 ? -3.645 24.812 20.719 1 42.62 6 ASP B N 1
ATOM 1002 C CA . ASP B 1 6 ? -4.227 24.328 19.469 1 42.62 6 ASP B CA 1
ATOM 1003 C C . ASP B 1 6 ? -4.051 22.812 19.328 1 42.62 6 ASP B C 1
ATOM 1005 O O . ASP B 1 6 ? -2.965 22.344 18.984 1 42.62 6 ASP B O 1
ATOM 1009 N N . PHE B 1 7 ? -4.281 21.875 20.203 1 45.38 7 PHE B N 1
ATOM 1010 C CA . PHE B 1 7 ? -4.352 20.422 20.344 1 45.38 7 PHE B CA 1
ATOM 1011 C C . PHE B 1 7 ? -4.719 19.766 19.016 1 45.38 7 PHE B C 1
ATOM 1013 O O . PHE B 1 7 ? -5.578 20.266 18.281 1 45.38 7 PHE B O 1
ATOM 1020 N N . ALA B 1 8 ? -3.715 19.141 18.219 1 55.5 8 ALA B N 1
ATOM 1021 C CA . ALA B 1 8 ? -3.891 18.312 17.031 1 55.5 8 ALA B CA 1
ATOM 1022 C C . ALA B 1 8 ? -5.242 17.594 17.047 1 55.5 8 ALA B C 1
ATOM 1024 O O . ALA B 1 8 ? -5.449 16.656 17.812 1 55.5 8 ALA B O 1
ATOM 1025 N N . LEU B 1 9 ? -6.277 18.219 16.953 1 68.31 9 LEU B N 1
ATOM 1026 C CA . LEU B 1 9 ? -7.664 17.797 17.125 1 68.31 9 LEU B CA 1
ATOM 1027 C C . LEU B 1 9 ? -7.961 16.578 16.234 1 68.31 9 LEU B C 1
ATOM 1029 O O . LEU B 1 9 ? -7.48 16.5 15.109 1 68.31 9 LEU B O 1
ATOM 1033 N N . GLU B 1 10 ? -8.156 15.43 16.875 1 75.38 10 GLU B N 1
ATOM 1034 C CA . GLU B 1 10 ? -8.719 14.25 16.219 1 75.38 10 GLU B CA 1
ATOM 1035 C C . GLU B 1 10 ? -10.055 14.578 15.555 1 75.38 10 GLU B C 1
ATOM 1037 O O . GLU B 1 10 ? -10.789 15.453 16.016 1 75.38 10 GLU B O 1
ATOM 1042 N N . PRO B 1 11 ? -10.227 14.039 14.438 1 80.12 11 PRO B N 1
ATOM 1043 C CA . PRO B 1 11 ? -11.523 14.242 13.789 1 80.12 11 PRO B CA 1
ATOM 1044 C C . PRO B 1 11 ? -12.688 13.711 14.617 1 80.12 11 PRO B C 1
ATOM 1046 O O . PRO B 1 11 ? -12.516 12.773 15.406 1 80.12 11 PRO B O 1
ATOM 1049 N N . PRO B 1 12 ? -13.836 14.422 14.484 1 83.81 12 PRO B N 1
ATOM 1050 C CA . PRO B 1 12 ? -15.016 13.781 15.062 1 83.81 12 PRO B CA 1
ATOM 1051 C C . PRO B 1 12 ? -15.281 12.391 14.484 1 83.81 12 PRO B C 1
ATOM 1053 O O . PRO B 1 12 ? -14.828 12.086 13.375 1 83.81 12 PRO B O 1
ATOM 1056 N N . PHE B 1 13 ? -15.977 11.602 15.211 1 84.31 13 PHE B N 1
ATOM 1057 C CA . PHE B 1 13 ? -16.203 10.203 14.859 1 84.31 13 PHE B CA 1
ATOM 1058 C C . PHE B 1 13 ? -16.75 10.086 13.445 1 84.31 13 PHE B C 1
ATOM 1060 O O . PHE B 1 13 ? -16.312 9.227 12.68 1 84.31 13 PHE B O 1
ATOM 1067 N N . ALA B 1 14 ? -17.688 10.969 13.078 1 84.5 14 ALA B N 1
ATOM 1068 C CA . ALA B 1 14 ? -18.359 10.906 11.781 1 84.5 14 ALA B CA 1
ATOM 1069 C C . ALA B 1 14 ? -17.391 11.234 10.648 1 84.5 14 ALA B C 1
ATOM 1071 O O . ALA B 1 14 ? -17.625 10.875 9.492 1 84.5 14 ALA B O 1
ATOM 1072 N N . GLN B 1 15 ? -16.297 11.789 11 1 88.94 15 GLN B N 1
ATOM 1073 C CA . GLN B 1 15 ? -15.367 12.266 9.977 1 88.94 15 GLN B CA 1
ATOM 1074 C C . GLN B 1 15 ? -14.07 11.461 10 1 88.94 15 GLN B C 1
ATOM 1076 O O . GLN B 1 15 ? -13.078 11.859 9.383 1 88.94 15 GLN B O 1
ATOM 1081 N N . LYS B 1 16 ? -14.148 10.344 10.672 1 91.12 16 LYS B N 1
ATOM 1082 C CA . LYS B 1 16 ? -12.977 9.469 10.727 1 91.12 16 LYS B CA 1
ATOM 1083 C C . LYS B 1 16 ? -13.008 8.445 9.602 1 91.12 16 LYS B C 1
ATOM 1085 O O . LYS B 1 16 ? -14.078 8.031 9.156 1 91.12 16 LYS B O 1
ATOM 1090 N N . PHE B 1 17 ? -11.836 8.078 9.203 1 95.19 17 PHE B N 1
ATOM 1091 C CA . PHE B 1 17 ? -11.695 6.965 8.273 1 95.19 17 PHE B CA 1
ATOM 1092 C C . PHE B 1 17 ? -12.352 5.703 8.828 1 95.19 17 PHE B C 1
ATOM 1094 O O . PHE B 1 17 ? -11.969 5.219 9.898 1 95.19 17 PHE B O 1
ATOM 1101 N N . LYS B 1 18 ? -13.336 5.184 8.109 1 96.19 18 LYS B N 1
ATOM 1102 C CA . LYS B 1 18 ? -14.047 3.975 8.523 1 96.19 18 LYS B CA 1
ATOM 1103 C C . LYS B 1 18 ? -13.586 2.766 7.711 1 96.19 18 LYS B C 1
ATOM 1105 O O . LYS B 1 18 ? -14.008 2.584 6.566 1 96.19 18 LYS B O 1
ATOM 1110 N N . ALA B 1 19 ? -12.883 1.924 8.328 1 96.88 19 ALA B N 1
ATOM 1111 C CA . ALA B 1 19 ? -12.273 0.783 7.645 1 96.88 19 ALA B CA 1
ATOM 1112 C C . ALA B 1 19 ? -13.344 -0.114 7.027 1 96.88 19 ALA B C 1
ATOM 1114 O O . ALA B 1 19 ? -13.164 -0.63 5.918 1 96.88 19 ALA B O 1
ATOM 1115 N N . SER B 1 20 ? -14.422 -0.312 7.73 1 97.5 20 SER B N 1
ATOM 1116 C CA . SER B 1 20 ? -15.492 -1.17 7.219 1 97.5 20 SER B CA 1
ATOM 1117 C C . SER B 1 20 ? -16.109 -0.59 5.953 1 97.5 20 SER B C 1
ATOM 1119 O O . SER B 1 20 ? -16.344 -1.313 4.98 1 97.5 20 SER B O 1
ATOM 1121 N N . ARG B 1 21 ? -16.375 0.711 6 1 97.81 21 ARG B N 1
ATOM 1122 C CA . ARG B 1 21 ? -16.922 1.386 4.828 1 97.81 21 ARG B CA 1
ATOM 1123 C C . ARG B 1 21 ? -15.945 1.33 3.658 1 97.81 21 ARG B C 1
ATOM 1125 O O . ARG B 1 21 ? -16.344 1.069 2.521 1 97.81 21 ARG B O 1
ATOM 1132 N N . VAL B 1 22 ? -14.664 1.54 3.922 1 98.31 22 VAL B N 1
ATOM 1133 C CA . VAL B 1 22 ? -13.641 1.52 2.883 1 98.31 22 VAL B CA 1
ATOM 1134 C C . VAL B 1 22 ? -13.531 0.117 2.289 1 98.31 22 VAL B C 1
ATOM 1136 O O . VAL B 1 22 ? -13.406 -0.04 1.072 1 98.31 22 VAL B O 1
ATOM 1139 N N . LYS B 1 23 ? -13.625 -0.87 3.123 1 98.62 23 LYS B N 1
ATOM 1140 C CA . LYS B 1 23 ? -13.602 -2.25 2.648 1 98.62 23 LYS B CA 1
ATOM 1141 C C . LYS B 1 23 ? -14.766 -2.527 1.702 1 98.62 23 LYS B C 1
ATOM 1143 O O . LYS B 1 23 ? -14.594 -3.189 0.676 1 98.62 23 LYS B O 1
ATOM 1148 N N . GLU B 1 24 ? -15.891 -2.021 2.062 1 98.69 24 GLU B N 1
ATOM 1149 C CA . GLU B 1 24 ? -17.062 -2.176 1.209 1 98.69 24 GLU B CA 1
ATOM 1150 C C . GLU B 1 24 ? -16.844 -1.524 -0.153 1 98.69 24 GLU B C 1
ATOM 1152 O O . GLU B 1 24 ? -17.203 -2.098 -1.186 1 98.69 24 GLU B O 1
ATOM 1157 N N . ILE B 1 25 ? -16.297 -0.348 -0.123 1 98.69 25 ILE B N 1
ATOM 1158 C CA . ILE B 1 25 ? -16 0.377 -1.355 1 98.69 25 ILE B CA 1
ATOM 1159 C C . ILE B 1 25 ? -15.039 -0.433 -2.219 1 98.69 25 ILE B C 1
ATOM 1161 O O . ILE B 1 25 ? -15.297 -0.658 -3.404 1 98.69 25 ILE B O 1
ATOM 1165 N N . ILE B 1 26 ? -13.961 -0.95 -1.639 1 98.81 26 ILE B N 1
ATOM 1166 C CA . ILE B 1 26 ? -12.945 -1.717 -2.354 1 98.81 26 ILE B CA 1
ATOM 1167 C C . ILE B 1 26 ? -13.578 -2.977 -2.943 1 98.81 26 ILE B C 1
ATOM 1169 O O . ILE B 1 26 ? -13.43 -3.25 -4.137 1 98.81 26 ILE B O 1
ATOM 1173 N N . GLY B 1 27 ? -14.266 -3.688 -2.117 1 98.69 27 GLY B N 1
ATOM 1174 C CA . GLY B 1 27 ? -14.875 -4.93 -2.555 1 98.69 27 GLY B CA 1
ATOM 1175 C C . GLY B 1 27 ? -15.836 -4.746 -3.717 1 98.69 27 GLY B C 1
ATOM 1176 O O . GLY B 1 27 ? -15.828 -5.535 -4.664 1 98.69 27 GLY B O 1
ATOM 1177 N N . SER B 1 28 ? -16.641 -3.693 -3.613 1 98.69 28 SER B N 1
ATOM 1178 C CA . SER B 1 28 ? -17.609 -3.43 -4.668 1 98.69 28 SER B CA 1
ATOM 1179 C C . SER B 1 28 ? -16.922 -3.105 -5.988 1 98.69 28 SER B C 1
ATOM 1181 O O . SER B 1 28 ? -17.375 -3.547 -7.051 1 98.69 28 SER B O 1
ATOM 1183 N N . VAL B 1 29 ? -15.867 -2.365 -5.949 1 98.88 29 VAL B N 1
ATOM 1184 C CA . VAL B 1 29 ? -15.133 -2.004 -7.16 1 98.88 29 VAL B CA 1
ATOM 1185 C C . VAL B 1 29 ? -14.469 -3.244 -7.75 1 98.88 29 VAL B C 1
ATOM 1187 O O . VAL B 1 29 ? -14.508 -3.461 -8.961 1 98.88 29 VAL B O 1
ATOM 1190 N N . LEU B 1 30 ? -13.859 -4.098 -6.922 1 98.69 30 LEU B N 1
ATOM 1191 C CA . LEU B 1 30 ? -13.172 -5.293 -7.395 1 98.69 30 LEU B CA 1
ATOM 1192 C C . LEU B 1 30 ? -14.148 -6.242 -8.086 1 98.69 30 LEU B C 1
ATOM 1194 O O . LEU B 1 30 ? -13.875 -6.727 -9.188 1 98.69 30 LEU B O 1
ATOM 1198 N N . VAL B 1 31 ? -15.266 -6.441 -7.457 1 98.44 31 VAL B N 1
ATOM 1199 C CA . VAL B 1 31 ? -16.25 -7.355 -8.016 1 98.44 31 VAL B CA 1
ATOM 1200 C C . VAL B 1 31 ? -16.766 -6.809 -9.344 1 98.44 31 VAL B C 1
ATOM 1202 O O . VAL B 1 31 ? -16.859 -7.539 -10.336 1 98.44 31 VAL B O 1
ATOM 1205 N N . ALA B 1 32 ? -17.062 -5.527 -9.352 1 98.44 32 ALA B N 1
ATOM 1206 C CA . ALA B 1 32 ? -17.625 -4.895 -10.555 1 98.44 32 ALA B CA 1
ATOM 1207 C C . ALA B 1 32 ? -16.609 -4.934 -11.703 1 98.44 32 ALA B C 1
ATOM 1209 O O . ALA B 1 32 ? -17 -5.152 -12.852 1 98.44 32 ALA B O 1
ATOM 1210 N N . ARG B 1 33 ? -15.312 -4.758 -11.43 1 98.06 33 ARG B N 1
ATOM 1211 C CA . ARG B 1 33 ? -14.305 -4.582 -12.477 1 98.06 33 ARG B CA 1
ATOM 1212 C C . ARG B 1 33 ? -13.719 -5.922 -12.898 1 98.06 33 ARG B C 1
ATOM 1214 O O . ARG B 1 33 ? -13.297 -6.086 -14.047 1 98.06 33 ARG B O 1
ATOM 1221 N N . LEU B 1 34 ? -13.758 -6.926 -11.984 1 97.5 34 LEU B N 1
ATOM 1222 C CA . LEU B 1 34 ? -12.922 -8.086 -12.281 1 97.5 34 LEU B CA 1
ATOM 1223 C C . LEU B 1 34 ? -13.781 -9.336 -12.453 1 97.5 34 LEU B C 1
ATOM 1225 O O . LEU B 1 34 ? -13.289 -10.367 -12.93 1 97.5 34 LEU B O 1
ATOM 1229 N N . SER B 1 35 ? -15.039 -9.234 -11.977 1 97.38 35 SER B N 1
ATOM 1230 C CA . SER B 1 35 ? -15.898 -10.398 -12.188 1 97.38 35 SER B CA 1
ATOM 1231 C C . SER B 1 35 ? -15.992 -10.758 -13.664 1 97.38 35 SER B C 1
ATOM 1233 O O . SER B 1 35 ? -16.266 -9.898 -14.508 1 97.38 35 SER B O 1
ATOM 1235 N N . GLY B 1 36 ? -15.664 -12 -13.984 1 95.69 36 GLY B N 1
ATOM 1236 C CA . GLY B 1 36 ? -15.781 -12.492 -15.352 1 95.69 36 GLY B CA 1
ATOM 1237 C C . GLY B 1 36 ? -14.539 -12.219 -16.188 1 95.69 36 GLY B C 1
ATOM 1238 O O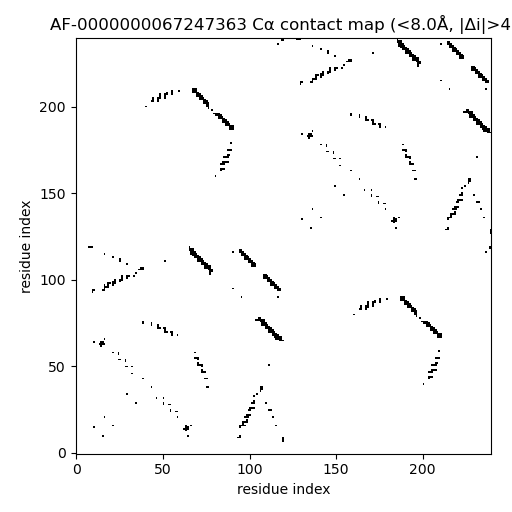 . GLY B 1 36 ? -14.477 -12.609 -17.359 1 95.69 36 GLY B O 1
ATOM 1239 N N . GLN B 1 37 ? -13.602 -11.5 -15.594 1 95 37 GLN B N 1
ATOM 1240 C CA . GLN B 1 37 ? -12.367 -11.203 -16.328 1 95 37 GLN B CA 1
ATOM 1241 C C . GLN B 1 37 ? -11.375 -12.352 -16.219 1 95 37 GLN B C 1
ATOM 1243 O O . GLN B 1 37 ? -11.477 -13.18 -15.305 1 95 37 GLN B O 1
ATOM 1248 N N . GLN B 1 38 ? -10.516 -12.422 -17.219 1 94.12 38 GLN B N 1
ATOM 1249 C CA . GLN B 1 38 ? -9.438 -13.406 -17.219 1 94.12 38 GLN B CA 1
ATOM 1250 C C . GLN B 1 38 ? -8.07 -12.734 -17.234 1 94.12 38 GLN B C 1
ATOM 1252 O O . GLN B 1 38 ? -7.859 -11.75 -17.953 1 94.12 38 GLN B O 1
ATOM 1257 N N . TYR B 1 39 ? -7.305 -13.352 -16.516 1 91.81 39 TYR B N 1
ATOM 1258 C CA . TYR B 1 39 ? -5.953 -12.805 -16.453 1 91.81 39 TYR B CA 1
ATOM 1259 C C . TYR B 1 39 ? -5.316 -12.758 -17.828 1 91.81 39 TYR B C 1
ATOM 1261 O O . TYR B 1 39 ? -5.34 -13.75 -18.562 1 91.81 39 TYR B O 1
ATOM 1269 N N . HIS B 1 40 ? -4.828 -11.57 -18.125 1 89.88 40 HIS B N 1
ATOM 1270 C CA . HIS B 1 40 ? -3.959 -11.352 -19.281 1 89.88 40 HIS B CA 1
ATOM 1271 C C . HIS B 1 40 ? -2.893 -10.305 -18.969 1 89.88 40 HIS B C 1
ATOM 1273 O O . HIS B 1 40 ? -3.215 -9.18 -18.594 1 89.88 40 HIS B O 1
ATOM 1279 N N . ALA B 1 41 ? -1.712 -10.688 -19.156 1 84.12 41 ALA B N 1
ATOM 1280 C CA . ALA B 1 41 ? -0.578 -9.852 -18.781 1 84.12 41 ALA B CA 1
ATOM 1281 C C . ALA B 1 41 ? -0.696 -8.453 -19.375 1 84.12 41 ALA B C 1
ATOM 1283 O O . ALA B 1 41 ? -0.302 -7.469 -18.75 1 84.12 41 ALA B O 1
ATOM 1284 N N . ASP B 1 42 ? -1.36 -8.258 -20.469 1 88.75 42 ASP B N 1
ATOM 1285 C CA . ASP B 1 42 ? -1.421 -6.988 -21.188 1 88.75 42 ASP B CA 1
ATOM 1286 C C . ASP B 1 42 ? -2.475 -6.066 -20.578 1 88.75 42 ASP B C 1
ATOM 1288 O O . ASP B 1 42 ? -2.443 -4.852 -20.797 1 88.75 42 ASP B O 1
ATOM 1292 N N . ASN B 1 43 ? -3.387 -6.727 -19.828 1 89.62 43 ASN B N 1
ATOM 1293 C CA . ASN B 1 43 ? -4.504 -5.906 -19.375 1 89.62 43 ASN B CA 1
ATOM 1294 C C . ASN B 1 43 ? -4.375 -5.559 -17.891 1 89.62 43 ASN B C 1
ATOM 1296 O O . ASN B 1 43 ? -5.066 -4.664 -17.391 1 89.62 43 ASN B O 1
ATOM 1300 N N . THR B 1 44 ? -3.516 -6.188 -17.281 1 92.56 44 THR B N 1
ATOM 1301 C CA . THR B 1 44 ? -3.514 -6.117 -15.828 1 92.56 44 THR B CA 1
ATOM 1302 C C . THR B 1 44 ? -3.008 -4.762 -15.352 1 92.56 44 THR B C 1
ATOM 1304 O O . THR B 1 44 ? -3.484 -4.234 -14.344 1 92.56 44 THR B O 1
ATOM 1307 N N . SER B 1 45 ? -2.135 -4.145 -16.109 1 93.75 45 SER B N 1
ATOM 1308 C CA . SER B 1 45 ? -1.629 -2.834 -15.719 1 93.75 45 SER B CA 1
ATOM 1309 C C . SER B 1 45 ? -2.727 -1.778 -15.781 1 93.75 45 SER B C 1
ATOM 1311 O O . SER B 1 45 ? -2.902 -1.005 -14.836 1 93.75 45 SER B O 1
ATOM 1313 N N . SER B 1 46 ? -3.428 -1.79 -16.859 1 96.12 46 SER B N 1
ATOM 1314 C CA . SER B 1 46 ? -4.512 -0.826 -17 1 96.12 46 SER B CA 1
ATOM 1315 C C . SER B 1 46 ? -5.613 -1.074 -15.977 1 96.12 46 SER B C 1
ATOM 1317 O O . SER B 1 46 ? -6.141 -0.131 -15.383 1 96.12 46 SER B O 1
ATOM 1319 N N . TRP B 1 47 ? -5.945 -2.395 -15.742 1 97.12 47 TRP B N 1
ATOM 1320 C CA . TRP B 1 47 ? -6.969 -2.73 -14.758 1 97.12 47 TRP B CA 1
ATOM 1321 C C . TRP B 1 47 ? -6.566 -2.234 -13.367 1 97.12 47 TRP B C 1
ATOM 1323 O O . TRP B 1 47 ? -7.367 -1.615 -12.664 1 97.12 47 TRP B O 1
ATOM 1333 N N . ALA B 1 48 ? -5.32 -2.502 -13.039 1 97.25 48 ALA B N 1
ATOM 1334 C CA . ALA B 1 48 ? -4.844 -2.105 -11.711 1 97.25 48 ALA B CA 1
ATOM 1335 C C . ALA B 1 48 ? -4.941 -0.593 -11.523 1 97.25 48 ALA B C 1
ATOM 1337 O O . ALA B 1 48 ? -5.406 -0.118 -10.492 1 97.25 48 ALA B O 1
ATOM 1338 N N . ARG B 1 49 ? -4.578 0.124 -12.531 1 96.94 49 ARG B N 1
ATOM 1339 C CA . ARG B 1 49 ? -4.605 1.582 -12.477 1 96.94 49 ARG B CA 1
ATOM 1340 C C . ARG B 1 49 ? -6.039 2.098 -12.383 1 96.94 49 ARG B C 1
ATOM 1342 O O . ARG B 1 49 ? -6.332 2.986 -11.578 1 96.94 49 ARG B O 1
ATOM 1349 N N . GLU B 1 50 ? -6.879 1.596 -13.148 1 98.19 50 GLU B N 1
ATOM 1350 C CA . GLU B 1 50 ? -8.273 2.035 -13.195 1 98.19 50 GLU B CA 1
ATOM 1351 C C . GLU B 1 50 ? -8.992 1.719 -11.891 1 98.19 50 GLU B C 1
ATOM 1353 O O . GLU B 1 50 ? -9.773 2.535 -11.391 1 98.19 50 GLU B O 1
ATOM 1358 N N . ILE B 1 51 ? -8.703 0.532 -11.422 1 98.56 51 ILE B N 1
ATOM 1359 C CA . ILE B 1 51 ? -9.305 0.129 -10.156 1 98.56 51 ILE B CA 1
ATOM 1360 C C . ILE B 1 51 ? -8.82 1.051 -9.039 1 98.56 51 ILE B C 1
ATOM 1362 O O . ILE B 1 51 ? -9.617 1.53 -8.227 1 98.56 51 ILE B O 1
ATOM 1366 N N . ALA B 1 52 ? -7.582 1.326 -9.023 1 98.38 52 ALA B N 1
ATOM 1367 C CA . ALA B 1 52 ? -7.023 2.215 -8.008 1 98.38 52 ALA B CA 1
ATOM 1368 C C . ALA B 1 52 ? -7.645 3.607 -8.094 1 98.38 52 ALA B C 1
ATOM 1370 O O . ALA B 1 52 ? -8.023 4.191 -7.078 1 98.38 52 ALA B O 1
ATOM 1371 N N . ASP B 1 53 ? -7.777 4.102 -9.289 1 98.12 53 ASP B N 1
ATOM 1372 C CA . ASP B 1 53 ? -8.367 5.414 -9.523 1 98.12 53 ASP B CA 1
ATOM 1373 C C . ASP B 1 53 ? -9.82 5.449 -9.062 1 98.12 53 ASP B C 1
ATOM 1375 O O . ASP B 1 53 ? -10.258 6.422 -8.445 1 98.12 53 ASP B O 1
ATOM 1379 N N . GLU B 1 54 ? -10.5 4.461 -9.352 1 98.62 54 GLU B N 1
ATOM 1380 C CA . GLU B 1 54 ? -11.914 4.41 -8.992 1 98.62 54 GLU B CA 1
ATOM 1381 C C . GLU B 1 54 ? -12.094 4.359 -7.477 1 98.62 54 GLU B C 1
ATOM 1383 O O . GLU B 1 54 ? -12.945 5.066 -6.922 1 98.62 54 GLU B O 1
ATOM 1388 N N . ILE B 1 55 ? -11.32 3.516 -6.812 1 98.56 55 ILE B N 1
ATOM 1389 C CA . ILE B 1 55 ? -11.391 3.434 -5.359 1 98.56 55 ILE B CA 1
ATOM 1390 C C . ILE B 1 55 ? -11.031 4.785 -4.746 1 98.56 55 ILE B C 1
ATOM 1392 O O . ILE B 1 55 ? -11.727 5.273 -3.854 1 98.56 55 ILE B O 1
ATOM 1396 N N . LYS B 1 56 ? -10 5.359 -5.238 1 97.69 56 LYS B N 1
ATOM 1397 C CA . LYS B 1 56 ? -9.578 6.68 -4.785 1 97.69 56 LYS B CA 1
ATOM 1398 C C . LYS B 1 56 ? -10.711 7.691 -4.902 1 97.69 56 LYS B C 1
ATOM 1400 O O . LYS B 1 56 ? -10.984 8.438 -3.959 1 97.69 56 LYS B O 1
ATOM 1405 N N . ASN B 1 57 ? -11.344 7.738 -6.047 1 97.81 57 ASN B N 1
ATOM 1406 C CA . ASN B 1 57 ? -12.43 8.68 -6.297 1 97.81 57 ASN B CA 1
ATOM 1407 C C . ASN B 1 57 ? -13.609 8.438 -5.359 1 97.81 57 ASN B C 1
ATOM 1409 O O . ASN B 1 57 ? -14.211 9.391 -4.859 1 97.81 57 ASN B O 1
ATOM 1413 N N . LYS B 1 58 ? -13.922 7.211 -5.125 1 97.94 58 LYS B N 1
ATOM 1414 C CA . LYS B 1 58 ? -15.023 6.887 -4.219 1 97.94 58 LYS B CA 1
ATOM 1415 C C . LYS B 1 58 ? -14.68 7.281 -2.783 1 97.94 58 LYS B C 1
ATOM 1417 O O . LYS B 1 58 ? -15.555 7.711 -2.027 1 97.94 58 LYS B O 1
ATOM 1422 N N . LEU B 1 59 ? -13.445 7.117 -2.387 1 96.88 59 LEU B N 1
ATOM 1423 C CA . LEU B 1 59 ? -13.016 7.559 -1.064 1 96.88 59 LEU B CA 1
ATOM 1424 C C . LEU B 1 59 ? -13.172 9.07 -0.918 1 96.88 59 LEU B C 1
ATOM 1426 O O . LEU B 1 59 ? -13.586 9.555 0.137 1 96.88 59 LEU B O 1
ATOM 1430 N N . LYS B 1 60 ? -12.82 9.773 -1.933 1 95 60 LYS B N 1
ATOM 1431 C CA . LYS B 1 60 ? -12.969 11.227 -1.917 1 95 60 LYS B CA 1
ATOM 1432 C C . LYS B 1 60 ? -14.43 11.625 -1.706 1 95 60 LYS B C 1
ATOM 1434 O O . LYS B 1 60 ? -14.711 12.641 -1.07 1 95 60 LYS B O 1
ATOM 1439 N N . GLU B 1 61 ? -15.305 10.852 -2.236 1 96.12 61 GLU B N 1
ATOM 1440 C CA . GLU B 1 61 ? -16.734 11.141 -2.154 1 96.12 61 GLU B CA 1
ATOM 1441 C C . GLU B 1 61 ? -17.25 10.953 -0.732 1 96.12 61 GLU B C 1
ATOM 1443 O O . GLU B 1 61 ? -18.328 11.43 -0.393 1 96.12 61 GLU B O 1
ATOM 1448 N N . GLU B 1 62 ? -16.531 10.195 0.102 1 95 62 GLU B N 1
ATOM 1449 C CA . GLU B 1 62 ? -16.938 10.023 1.495 1 95 62 GLU B CA 1
ATOM 1450 C C . GLU B 1 62 ? -16.812 11.328 2.271 1 95 62 GLU B C 1
ATOM 1452 O O . GLU B 1 62 ? -17.438 11.492 3.322 1 95 62 GLU B O 1
ATOM 1457 N N . ASN B 1 63 ? -15.992 12.281 1.889 1 92.25 63 ASN B N 1
ATOM 1458 C CA . ASN B 1 63 ? -15.844 13.648 2.395 1 92.25 63 ASN B CA 1
ATOM 1459 C C . ASN B 1 63 ? -15.359 13.656 3.842 1 92.25 63 ASN B C 1
ATOM 1461 O O . ASN B 1 63 ? -15.859 14.43 4.664 1 92.25 63 ASN B O 1
ATOM 1465 N N . TRP B 1 64 ? -14.531 12.688 4.184 1 92.44 64 TRP B N 1
ATOM 1466 C CA . TRP B 1 64 ? -13.852 12.781 5.473 1 92.44 64 TRP B CA 1
ATOM 1467 C C . TRP B 1 64 ? -12.805 13.891 5.457 1 92.44 64 TRP B C 1
ATOM 1469 O O . TRP B 1 64 ? -11.906 13.891 4.605 1 92.44 64 TRP B O 1
ATOM 1479 N N . SER B 1 65 ? -12.883 14.766 6.391 1 89.94 65 SER B N 1
ATOM 1480 C CA . SER B 1 65 ? -12.062 15.969 6.363 1 89.94 65 SER B CA 1
ATOM 1481 C C . SER B 1 65 ? -10.641 15.688 6.848 1 89.94 65 SER B C 1
ATOM 1483 O O . SER B 1 65 ? -10.445 14.883 7.762 1 89.94 65 SER B O 1
ATOM 1485 N N . ARG B 1 66 ? -9.633 16.297 6.219 1 90.81 66 ARG B N 1
ATOM 1486 C CA . ARG B 1 66 ? -8.227 16.359 6.621 1 90.81 66 ARG B CA 1
ATOM 1487 C C . ARG B 1 66 ? -7.559 14.992 6.484 1 90.81 66 ARG B C 1
ATOM 1489 O O . ARG B 1 66 ? -6.75 14.602 7.328 1 90.81 66 ARG B O 1
ATOM 1496 N N . TYR B 1 67 ? -8.031 14.211 5.535 1 93.75 67 TYR B N 1
ATOM 1497 C CA . TYR B 1 67 ? -7.359 12.953 5.242 1 93.75 67 TYR B CA 1
ATOM 1498 C C . TYR B 1 67 ? -6.66 13.008 3.889 1 93.75 67 TYR B C 1
ATOM 1500 O O . TYR B 1 67 ? -7.199 13.555 2.926 1 93.75 67 TYR B O 1
ATOM 1508 N N . LYS B 1 68 ? -5.488 12.492 3.887 1 94.31 68 LYS B N 1
ATOM 1509 C CA . LYS B 1 68 ? -4.875 12.031 2.643 1 94.31 68 LYS B CA 1
ATOM 1510 C C . LYS B 1 68 ? -5.137 10.547 2.41 1 94.31 68 LYS B C 1
ATOM 1512 O O . LYS B 1 68 ? -5.121 9.758 3.354 1 94.31 68 LYS B O 1
ATOM 1517 N N . TYR B 1 69 ? -5.375 10.188 1.148 1 96.19 69 TYR B N 1
ATOM 1518 C CA . TYR B 1 69 ? -5.645 8.797 0.817 1 96.19 69 TYR B CA 1
ATOM 1519 C C . TYR B 1 69 ? -4.559 8.227 -0.084 1 96.19 69 TYR B C 1
ATOM 1521 O O . TYR B 1 69 ? -4.059 8.914 -0.977 1 96.19 69 TYR B O 1
ATOM 1529 N N . VAL B 1 70 ? -4.254 7.02 0.175 1 96.38 70 VAL B N 1
ATOM 1530 C CA . VAL B 1 70 ? -3.396 6.223 -0.697 1 96.38 70 VAL B CA 1
ATOM 1531 C C . VAL B 1 70 ? -4.094 4.91 -1.048 1 96.38 70 VAL B C 1
ATOM 1533 O O . VAL B 1 70 ? -4.594 4.211 -0.165 1 96.38 70 VAL B O 1
ATOM 1536 N N . VAL B 1 71 ? -4.141 4.629 -2.336 1 98 71 VAL B N 1
ATOM 1537 C CA . VAL B 1 71 ? -4.715 3.365 -2.781 1 98 71 VAL B CA 1
ATOM 1538 C C . VAL B 1 71 ? -3.674 2.568 -3.562 1 98 71 VAL B C 1
ATOM 1540 O O . VAL B 1 71 ? -3.039 3.096 -4.48 1 98 71 VAL B O 1
ATOM 1543 N N . GLN B 1 72 ? -3.48 1.386 -3.156 1 97.62 72 GLN B N 1
ATOM 1544 C CA . GLN B 1 72 ? -2.592 0.472 -3.865 1 97.62 72 GLN B CA 1
ATOM 1545 C C . GLN B 1 72 ? -3.34 -0.775 -4.328 1 97.62 72 GLN B C 1
ATOM 1547 O O . GLN B 1 72 ? -4.07 -1.392 -3.549 1 97.62 72 GLN B O 1
ATOM 1552 N N . VAL B 1 73 ? -3.113 -1.148 -5.629 1 97.44 73 VAL B N 1
ATOM 1553 C CA . VAL B 1 73 ? -3.744 -2.332 -6.203 1 97.44 73 VAL B CA 1
ATOM 1554 C C . VAL B 1 73 ? -2.682 -3.234 -6.824 1 97.44 73 VAL B C 1
ATOM 1556 O O . VAL B 1 73 ? -1.764 -2.752 -7.496 1 97.44 73 VAL B O 1
ATOM 1559 N N . PHE B 1 74 ? -2.895 -4.523 -6.637 1 93.88 74 PHE B N 1
ATOM 1560 C CA . PHE B 1 74 ? -2.057 -5.527 -7.277 1 93.88 74 PHE B CA 1
ATOM 1561 C C . PHE B 1 74 ? -2.912 -6.582 -7.969 1 93.88 74 PHE B C 1
ATOM 1563 O O . PHE B 1 74 ? -3.934 -7.016 -7.43 1 93.88 74 PHE B O 1
ATOM 1570 N N . ILE B 1 75 ? -2.467 -6.984 -9.102 1 92.88 75 ILE B N 1
ATOM 1571 C CA . ILE B 1 75 ? -3.107 -8.078 -9.828 1 92.88 75 ILE B CA 1
ATOM 1572 C C . ILE B 1 75 ? -2.057 -9.094 -10.258 1 92.88 75 ILE B C 1
ATOM 1574 O O . ILE B 1 75 ? -0.974 -8.727 -10.719 1 92.88 75 ILE B O 1
ATOM 1578 N N . ALA B 1 76 ? -2.379 -10.359 -10.117 1 89.25 76 ALA B N 1
ATOM 1579 C CA . ALA B 1 76 ? -1.489 -11.438 -10.547 1 89.25 76 ALA B CA 1
ATOM 1580 C C . ALA B 1 76 ? -2.283 -12.664 -10.992 1 89.25 76 ALA B C 1
ATOM 1582 O O . ALA B 1 76 ? -3.475 -12.781 -10.695 1 89.25 76 ALA B O 1
ATOM 1583 N N . GLU B 1 77 ? -1.525 -13.461 -11.68 1 87.94 77 GLU B N 1
ATOM 1584 C CA . GLU B 1 77 ? -2.129 -14.727 -12.094 1 87.94 77 GLU B CA 1
ATOM 1585 C C . GLU B 1 77 ? -2.412 -15.625 -10.891 1 87.94 77 GLU B C 1
ATOM 1587 O O . GLU B 1 77 ? -1.565 -15.773 -10.008 1 87.94 77 GLU B O 1
ATOM 1592 N N . GLN B 1 78 ? -3.684 -16.156 -10.898 1 84 78 GLN B N 1
ATOM 1593 C CA . GLN B 1 78 ? -4.086 -17.031 -9.812 1 84 78 GLN B CA 1
ATOM 1594 C C . GLN B 1 78 ? -3.59 -18.469 -10.055 1 84 78 GLN B C 1
ATOM 1596 O O . GLN B 1 78 ? -4.07 -19.156 -10.953 1 84 78 GLN B O 1
ATOM 1601 N N . ARG B 1 79 ? -2.57 -19.031 -9.469 1 73 79 ARG B N 1
ATOM 1602 C CA . ARG B 1 79 ? -2.102 -20.406 -9.641 1 73 79 ARG B CA 1
ATOM 1603 C C . ARG B 1 79 ? -2.061 -21.156 -8.312 1 73 79 ARG B C 1
ATOM 1605 O O . ARG B 1 79 ? -1.546 -22.266 -8.234 1 73 79 ARG B O 1
ATOM 1612 N N . GLY B 1 80 ? -2.461 -20.594 -7.207 1 65.69 80 GLY B N 1
ATOM 1613 C CA . GLY B 1 80 ? -2.27 -21.422 -6.031 1 65.69 80 GLY B CA 1
ATOM 1614 C C . GLY B 1 80 ? -2.746 -20.766 -4.75 1 65.69 80 GLY B C 1
ATOM 1615 O O . GLY B 1 80 ? -3.814 -20.156 -4.723 1 65.69 80 GLY B O 1
ATOM 1616 N N . GLU B 1 81 ? -1.779 -20.984 -3.561 1 64.12 81 GLU B N 1
ATOM 1617 C CA . GLU B 1 81 ? -2.035 -20.953 -2.123 1 64.12 81 GLU B CA 1
ATOM 1618 C C . GLU B 1 81 ? -2.309 -19.547 -1.628 1 64.12 81 GLU B C 1
ATOM 1620 O O . GLU B 1 81 ? -2.537 -19.328 -0.435 1 64.12 81 GLU B O 1
ATOM 1625 N N . GLY B 1 82 ? -2.424 -18.547 -2.34 1 73.56 82 GLY B N 1
ATOM 1626 C CA . GLY B 1 82 ? -2.895 -17.266 -1.831 1 73.56 82 GLY B CA 1
ATOM 1627 C C . GLY B 1 82 ? -1.776 -16.266 -1.61 1 73.56 82 GLY B C 1
ATOM 1628 O O . GLY B 1 82 ? -0.638 -16.5 -2.023 1 73.56 82 GLY B O 1
ATOM 1629 N N . VAL B 1 83 ? -2.035 -15.117 -1.279 1 84.81 83 VAL B N 1
ATOM 1630 C CA . VAL B 1 83 ? -1.182 -13.969 -1.021 1 84.81 83 VAL B CA 1
ATOM 1631 C C . VAL B 1 83 ? -1.254 -13.586 0.457 1 84.81 83 VAL B C 1
ATOM 1633 O O . VAL B 1 83 ? -2.324 -13.648 1.066 1 84.81 83 VAL B O 1
ATOM 1636 N N . ARG B 1 84 ? -0.037 -13.375 1.045 1 90.75 84 ARG B N 1
ATOM 1637 C CA . ARG B 1 84 ? 0.005 -12.844 2.404 1 90.75 84 ARG B CA 1
ATOM 1638 C C . ARG B 1 84 ? 0.393 -11.375 2.408 1 90.75 84 ARG B C 1
ATOM 1640 O O . ARG B 1 84 ? 1.397 -10.984 1.806 1 90.75 84 ARG B O 1
ATOM 1647 N N . LEU B 1 85 ? -0.511 -10.641 3.078 1 92.12 85 LEU B N 1
ATOM 1648 C CA . LEU B 1 85 ? -0.314 -9.195 3.121 1 92.12 85 LEU B CA 1
ATOM 1649 C C . LEU B 1 85 ? -0.023 -8.727 4.543 1 92.12 85 LEU B C 1
ATOM 1651 O O . LEU B 1 85 ? -0.629 -9.219 5.5 1 92.12 85 LEU B O 1
ATOM 1655 N N . ALA B 1 86 ? 0.988 -7.836 4.668 1 94.75 86 ALA B N 1
ATOM 1656 C CA . ALA B 1 86 ? 1.254 -7.176 5.945 1 94.75 86 ALA B CA 1
ATOM 1657 C C . ALA B 1 86 ? 1.436 -5.672 5.758 1 94.75 86 ALA B C 1
ATOM 1659 O O . ALA B 1 86 ? 1.997 -5.23 4.75 1 94.75 86 ALA B O 1
ATOM 1660 N N . CYS B 1 87 ? 0.941 -4.934 6.715 1 94 87 CYS B N 1
ATOM 1661 C CA . CYS B 1 87 ? 1.069 -3.48 6.719 1 94 87 CYS B CA 1
ATOM 1662 C C . CYS B 1 87 ? 1.612 -2.986 8.055 1 94 87 CYS B C 1
ATOM 1664 O O . CYS B 1 87 ? 1.156 -3.418 9.117 1 94 87 CYS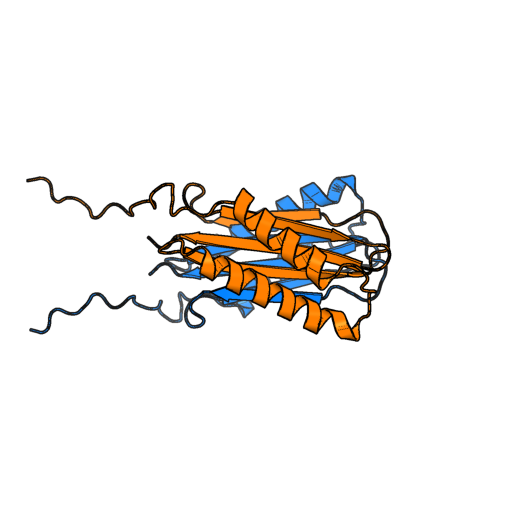 B O 1
ATOM 1666 N N . ARG B 1 88 ? 2.555 -2.168 7.977 1 93 88 ARG B N 1
ATOM 1667 C CA . ARG B 1 88 ? 3.109 -1.489 9.141 1 93 88 ARG B CA 1
ATOM 1668 C C . ARG B 1 88 ? 3.299 -0 8.875 1 93 88 ARG B C 1
ATOM 1670 O O . ARG B 1 88 ? 3.373 0.421 7.715 1 93 88 ARG B O 1
ATOM 1677 N N . GLY B 1 89 ? 3.242 0.78 9.844 1 89.5 89 GLY B N 1
ATOM 1678 C CA . GLY B 1 89 ? 3.422 2.207 9.641 1 89.5 89 GLY B CA 1
ATOM 1679 C C . GLY B 1 89 ? 3.893 2.938 10.883 1 89.5 89 GLY B C 1
ATOM 1680 O O . GLY B 1 89 ? 3.914 2.365 11.977 1 89.5 89 GLY B O 1
ATOM 1681 N N . PHE B 1 90 ? 4.422 4.105 10.617 1 89.06 90 PHE B N 1
ATOM 1682 C CA . PHE B 1 90 ? 4.59 5.133 11.633 1 89.06 90 PHE B CA 1
ATOM 1683 C C . PHE B 1 90 ? 3.514 6.203 11.508 1 89.06 90 PHE B C 1
ATOM 1685 O O . PHE B 1 90 ? 3.684 7.18 10.773 1 89.06 90 PHE B O 1
ATOM 1692 N N . TRP B 1 91 ? 2.312 5.855 11.969 1 85.31 91 TRP B N 1
ATOM 1693 C CA . TRP B 1 91 ? 1.155 6.742 11.914 1 85.31 91 TRP B CA 1
ATOM 1694 C C . TRP B 1 91 ? 0.377 6.707 13.227 1 85.31 91 TRP B C 1
ATOM 1696 O O . TRP B 1 91 ? 0.759 6 14.164 1 85.31 91 TRP B O 1
ATOM 1706 N N . ASP B 1 92 ? -0.535 7.516 13.391 1 88.25 92 ASP B N 1
ATOM 1707 C CA . ASP B 1 92 ? -1.389 7.57 14.57 1 88.25 92 ASP B CA 1
ATOM 1708 C C . ASP B 1 92 ? -2.566 6.605 14.445 1 88.25 92 ASP B C 1
ATOM 1710 O O . ASP B 1 92 ? -3.49 6.844 13.664 1 88.25 92 ASP B O 1
ATOM 1714 N N . PRO B 1 93 ? -2.533 5.523 15.242 1 87.56 93 PRO B N 1
ATOM 1715 C CA . PRO B 1 93 ? -3.584 4.512 15.102 1 87.56 93 PRO B CA 1
ATOM 1716 C C . PRO B 1 93 ? -4.961 5.031 15.508 1 87.56 93 PRO B C 1
ATOM 1718 O O . PRO B 1 93 ? -5.973 4.379 15.234 1 87.56 93 PRO B O 1
ATOM 1721 N N . ASN B 1 94 ? -5.023 6.191 16.141 1 88.44 94 ASN B N 1
ATOM 1722 C CA . ASN B 1 94 ? -6.316 6.742 16.531 1 88.44 94 ASN B CA 1
ATOM 1723 C C . ASN B 1 94 ? -7 7.453 15.367 1 88.44 94 ASN B C 1
ATOM 1725 O O . ASN B 1 94 ? -8.211 7.672 15.398 1 88.44 94 ASN B O 1
ATOM 1729 N N . THR B 1 95 ? -6.223 7.855 14.391 1 91.44 95 THR B N 1
ATOM 1730 C CA . THR B 1 95 ? -6.789 8.656 13.312 1 91.44 95 THR B CA 1
ATOM 1731 C C . THR B 1 95 ? -6.5 8.016 11.961 1 91.44 95 THR B C 1
ATOM 1733 O O . THR B 1 95 ? -7.348 8.023 11.062 1 91.44 95 THR B O 1
ATOM 1736 N N . ASP B 1 96 ? -5.352 7.426 11.828 1 93.88 96 ASP B N 1
ATOM 1737 C CA . ASP B 1 96 ? -4.969 6.773 10.578 1 93.88 96 ASP B CA 1
ATOM 1738 C C . ASP B 1 96 ? -5.461 5.328 10.539 1 93.88 96 ASP B C 1
ATOM 1740 O O . ASP B 1 96 ? -5.496 4.648 11.57 1 93.88 96 ASP B O 1
ATOM 1744 N N . ASN B 1 97 ? -5.902 4.941 9.484 1 95.19 97 ASN B N 1
ATOM 1745 C CA . ASN B 1 97 ? -6.379 3.568 9.352 1 95.19 97 ASN B CA 1
ATOM 1746 C C . ASN B 1 97 ? -6.246 3.062 7.918 1 95.19 97 ASN B C 1
ATOM 1748 O O . ASN B 1 97 ? -5.777 3.787 7.043 1 95.19 97 ASN B O 1
ATOM 1752 N N . TYR B 1 98 ? -6.516 1.764 7.746 1 96.38 98 TYR B N 1
ATOM 1753 C CA . TYR B 1 98 ? -6.492 1.18 6.41 1 96.38 98 TYR B CA 1
ATOM 1754 C C . TYR B 1 98 ? -7.52 0.062 6.285 1 96.38 98 TYR B C 1
ATOM 1756 O O . TYR B 1 98 ? -8.039 -0.429 7.289 1 96.38 98 TYR B O 1
ATOM 1764 N N . ALA B 1 99 ? -7.812 -0.253 5.07 1 97.38 99 ALA B N 1
ATOM 1765 C CA . ALA B 1 99 ? -8.656 -1.4 4.734 1 97.38 99 ALA B CA 1
ATOM 1766 C C . ALA B 1 99 ? -8.211 -2.037 3.42 1 97.38 99 ALA B C 1
ATOM 1768 O O . ALA B 1 99 ? -7.613 -1.373 2.57 1 97.38 99 ALA B O 1
ATOM 1769 N N . HIS B 1 100 ? -8.398 -3.277 3.318 1 97.62 100 HIS B N 1
ATOM 1770 C CA . HIS B 1 100 ? -8.109 -3.975 2.07 1 97.62 100 HIS B CA 1
ATOM 1771 C C . HIS B 1 100 ? -9.188 -5.012 1.761 1 97.62 100 HIS B C 1
ATOM 1773 O O . HIS B 1 100 ? -9.961 -5.395 2.643 1 97.62 100 HIS B O 1
ATOM 1779 N N . ASP B 1 101 ? -9.32 -5.344 0.604 1 97.62 101 ASP B N 1
ATOM 1780 C CA . ASP B 1 101 ? -10.109 -6.488 0.156 1 97.62 101 ASP B CA 1
ATOM 1781 C C . ASP B 1 101 ? -9.445 -7.184 -1.03 1 97.62 101 ASP B C 1
ATOM 1783 O O . ASP B 1 101 ? -8.5 -6.656 -1.615 1 97.62 101 ASP B O 1
ATOM 1787 N N . THR B 1 102 ? -9.883 -8.422 -1.245 1 95.44 102 THR B N 1
ATOM 1788 C CA . THR B 1 102 ? -9.305 -9.242 -2.303 1 95.44 102 THR B CA 1
ATOM 1789 C C . THR B 1 102 ? -10.391 -9.781 -3.227 1 95.44 102 THR B C 1
ATOM 1791 O O . THR B 1 102 ? -11.555 -9.883 -2.83 1 95.44 102 THR B O 1
ATOM 1794 N N . PHE B 1 103 ? -9.969 -9.938 -4.418 1 96.12 103 PHE B N 1
ATOM 1795 C CA . PHE B 1 103 ? -10.766 -10.648 -5.414 1 96.12 103 PHE B CA 1
ATOM 1796 C C . PHE B 1 103 ? -9.961 -11.773 -6.059 1 96.12 103 PHE B C 1
ATOM 1798 O O . PHE B 1 103 ? -8.773 -11.609 -6.332 1 96.12 103 PHE B O 1
ATOM 1805 N N . SER B 1 104 ? -10.688 -12.883 -6.188 1 93.44 104 SER B N 1
ATOM 1806 C CA . SER B 1 104 ? -10.016 -13.961 -6.906 1 93.44 104 SER B CA 1
ATOM 1807 C C . SER B 1 104 ? -11 -14.773 -7.738 1 93.44 104 SER B C 1
ATOM 1809 O O . SER B 1 104 ? -12.148 -14.953 -7.344 1 93.44 104 SER B O 1
ATOM 1811 N N . ASN B 1 105 ? -10.562 -15.164 -8.82 1 92.62 105 ASN B N 1
ATOM 1812 C CA . ASN B 1 105 ? -11.234 -16.172 -9.633 1 92.62 105 ASN B CA 1
ATOM 1813 C C . ASN B 1 105 ? -10.258 -17.234 -10.133 1 92.62 105 ASN B C 1
ATOM 1815 O O . ASN B 1 105 ? -9.164 -17.391 -9.586 1 92.62 105 ASN B O 1
ATOM 1819 N N . GLU B 1 106 ? -10.562 -17.984 -11.102 1 90.25 106 GLU B N 1
ATOM 1820 C CA . GLU B 1 106 ? -9.719 -19.078 -11.555 1 90.25 106 GLU B CA 1
ATOM 1821 C C . GLU B 1 106 ? -8.461 -18.562 -12.242 1 90.25 106 GLU B C 1
ATOM 1823 O O . GLU B 1 106 ? -7.453 -19.266 -12.328 1 90.25 106 GLU B O 1
ATOM 1828 N N . SER B 1 107 ? -8.484 -17.328 -12.648 1 88.75 107 SER B N 1
ATOM 1829 C CA . SER B 1 107 ? -7.434 -16.844 -13.539 1 88.75 107 SER B CA 1
ATOM 1830 C C . SER B 1 107 ? -6.582 -15.773 -12.859 1 88.75 107 SER B C 1
ATOM 1832 O O . SER B 1 107 ? -5.383 -15.68 -13.109 1 88.75 107 SER B O 1
ATOM 1834 N N . LEU B 1 108 ? -7.238 -14.93 -12.031 1 91.25 108 LEU B N 1
ATOM 1835 C CA . LEU B 1 108 ? -6.461 -13.82 -11.484 1 91.25 108 LEU B CA 1
ATOM 1836 C C . LEU B 1 108 ? -6.789 -13.602 -10.016 1 91.25 108 LEU B C 1
ATOM 1838 O O . LEU B 1 108 ? -7.84 -14.031 -9.531 1 91.25 108 LEU B O 1
ATOM 1842 N N . PHE B 1 109 ? -5.863 -13 -9.312 1 92.25 109 PHE B N 1
ATOM 1843 C CA . PHE B 1 109 ? -5.984 -12.531 -7.938 1 92.25 109 PHE B CA 1
ATOM 1844 C C . PHE B 1 109 ? -5.648 -11.047 -7.844 1 92.25 109 PHE B C 1
ATOM 1846 O O . PHE B 1 109 ? -4.746 -10.562 -8.531 1 92.25 109 PHE B O 1
ATOM 1853 N N . CYS B 1 110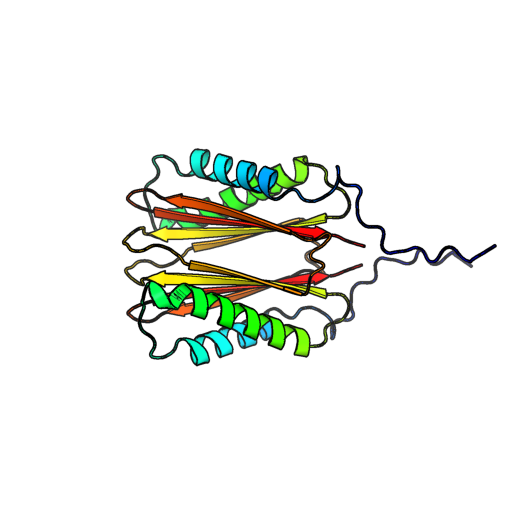 ? -6.465 -10.391 -7.055 1 94.56 110 CYS B N 1
ATOM 1854 C CA . CYS B 1 110 ? -6.258 -8.961 -6.879 1 94.56 110 CYS B CA 1
ATOM 1855 C C . CYS B 1 110 ? -6.41 -8.562 -5.414 1 94.56 110 CYS B C 1
ATOM 1857 O O . CYS B 1 110 ? -7.332 -9.016 -4.738 1 94.56 110 CYS B O 1
ATOM 1859 N N . VAL B 1 111 ? -5.504 -7.773 -4.957 1 95.75 111 VAL B N 1
ATOM 1860 C CA . VAL B 1 111 ? -5.617 -7.148 -3.643 1 95.75 111 VAL B CA 1
ATOM 1861 C C . VAL B 1 111 ? -5.613 -5.629 -3.789 1 95.75 111 VAL B C 1
ATOM 1863 O O . VAL B 1 111 ? -4.777 -5.07 -4.504 1 95.75 111 VAL B O 1
ATOM 1866 N N . ALA B 1 112 ? -6.512 -5.051 -3.221 1 98 112 ALA B N 1
ATOM 1867 C CA . ALA B 1 112 ? -6.547 -3.594 -3.131 1 98 112 ALA B CA 1
ATOM 1868 C C . ALA B 1 112 ? -6.523 -3.135 -1.675 1 98 112 ALA B C 1
ATOM 1870 O O . ALA B 1 112 ? -7.223 -3.699 -0.83 1 98 112 ALA B O 1
ATOM 1871 N N . THR B 1 113 ? -5.703 -2.184 -1.431 1 97.88 113 THR B N 1
ATOM 1872 C CA . THR B 1 113 ? -5.586 -1.602 -0.098 1 97.88 113 THR B CA 1
ATOM 1873 C C . THR B 1 113 ? -5.715 -0.083 -0.156 1 97.88 113 THR B C 1
ATOM 1875 O O . THR B 1 113 ? -5.191 0.555 -1.072 1 97.88 113 THR B O 1
ATOM 1878 N N . ALA B 1 114 ? -6.395 0.44 0.826 1 98.06 114 ALA B N 1
ATOM 1879 C CA . ALA B 1 114 ? -6.512 1.891 0.95 1 98.06 114 ALA B CA 1
ATOM 1880 C C . ALA B 1 114 ? -6.098 2.357 2.342 1 98.06 114 ALA B C 1
ATOM 1882 O O . ALA B 1 114 ? -6.441 1.726 3.344 1 98.06 114 ALA B O 1
ATOM 1883 N N . PHE B 1 115 ? -5.402 3.463 2.328 1 97 115 PHE B N 1
ATOM 1884 C CA . PHE B 1 115 ? -4.969 4.09 3.572 1 97 115 PHE B CA 1
ATOM 1885 C C . PHE B 1 115 ? -5.555 5.488 3.707 1 97 115 PHE B C 1
ATOM 1887 O O . PHE B 1 115 ? -5.633 6.234 2.727 1 97 115 PHE B O 1
ATOM 1894 N N . GLY B 1 116 ? -5.992 5.789 4.852 1 96 116 GLY B N 1
ATOM 1895 C CA . GLY B 1 116 ? -6.32 7.148 5.246 1 96 116 GLY B CA 1
ATOM 1896 C C . GLY B 1 116 ? -5.391 7.707 6.309 1 96 116 GLY B C 1
ATOM 1897 O O . GLY B 1 116 ? -5.309 7.172 7.414 1 96 116 GLY B O 1
ATOM 1898 N N . VAL B 1 117 ? -4.738 8.758 5.957 1 94.88 117 VAL B N 1
ATOM 1899 C CA . VAL B 1 117 ? -3.785 9.398 6.852 1 94.88 117 VAL B CA 1
ATOM 1900 C C . VAL B 1 117 ? -4.289 10.789 7.234 1 94.88 117 VAL B C 1
ATOM 1902 O O . VAL B 1 117 ? -4.418 11.664 6.379 1 94.88 117 VAL B O 1
ATOM 1905 N N . TYR B 1 118 ? -4.48 10.992 8.547 1 93.25 118 TYR B N 1
ATOM 1906 C CA . TYR B 1 118 ? -5.07 12.234 9.031 1 93.25 118 TYR B CA 1
ATOM 1907 C C . TYR B 1 118 ? -4.027 13.344 9.117 1 93.25 118 TYR B C 1
ATOM 1909 O O . TYR B 1 118 ? -2.92 13.125 9.609 1 93.25 118 TYR B O 1
ATOM 1917 N N . LEU B 1 119 ? -4.488 14.516 8.633 1 88.06 119 LEU B N 1
ATOM 1918 C CA . LEU B 1 119 ? -3.633 15.695 8.688 1 88.06 119 LEU B CA 1
ATOM 1919 C C . LEU B 1 119 ? -3.949 16.547 9.914 1 88.06 119 LEU B C 1
ATOM 1921 O O . LEU B 1 119 ? -5.086 16.984 10.086 1 88.06 119 LEU B O 1
ATOM 1925 N N . TYR B 1 120 ? -3.078 16.562 10.828 1 81.12 120 TYR B N 1
ATOM 1926 C CA . TYR B 1 120 ? -3.311 17.391 12.016 1 81.12 120 TYR B CA 1
ATOM 1927 C C . TYR B 1 120 ? -3.217 18.875 11.672 1 81.12 120 TYR B C 1
ATOM 1929 O O . TYR B 1 120 ? -2.465 19.266 10.781 1 81.12 120 TYR B O 1
#